Protein AF-A0A9D6RTT5-F1 (afdb_monomer)

Solvent-accessible surface area (backbone atoms only — not comparable to full-atom values): 11881 Å² total; per-residue (Å²): 134,84,93,76,77,93,78,61,86,89,61,84,86,76,86,80,91,55,85,95,43,71,51,78,44,77,49,70,77,81,54,66,42,82,54,99,90,39,81,40,80,50,91,71,84,89,62,94,78,56,57,47,81,45,79,40,71,67,75,73,56,45,37,41,76,79,44,49,21,41,62,88,64,53,74,58,57,90,92,46,68,47,59,42,63,46,97,86,38,77,32,39,21,43,27,32,27,42,32,23,92,83,15,45,35,36,36,38,39,35,33,34,29,31,70,91,75,40,83,46,25,40,55,51,70,54,61,58,76,76,80,86,50,93,80,61,66,34,34,65,45,72,74,37,71,50,68,67,34,55,31,16,45,100,85,69,48,78,47,81,87,65,74,36,49,32,40,40,36,36,40,30,36,31,65,46,60,81,88,86,48,71,73,51,64,34,72,27,79,49,76,40,41,33,43,57,131

Nearest PDB structures (foldseek):
  6byn-assembly1_M  TM=5.908E-01  e=2.613E+00  Homo sapiens
  1qun-assembly10_O  TM=4.093E-01  e=1.184E+00  Escherichia coli
  7bam-assembly1_B  TM=3.465E-01  e=1.011E+00  Homo sapiens

Structure (mmCIF, N/CA/C/O backbone):
data_AF-A0A9D6RTT5-F1
#
_entry.id   AF-A0A9D6RTT5-F1
#
loop_
_atom_site.group_PDB
_atom_site.id
_atom_site.type_symbol
_atom_site.label_atom_id
_atom_site.label_alt_id
_atom_site.label_comp_id
_atom_site.label_asym_id
_atom_site.label_entity_id
_atom_site.label_seq_id
_atom_site.pdbx_PDB_ins_code
_atom_site.Cartn_x
_atom_site.Cartn_y
_atom_site.Cartn_z
_atom_site.occupancy
_atom_site.B_iso_or_equiv
_atom_site.auth_seq_id
_atom_site.auth_comp_id
_atom_site.auth_asym_id
_atom_site.auth_atom_id
_atom_site.pdbx_PDB_model_num
ATOM 1 N N . MET A 1 1 ? 22.400 18.362 -22.033 1.00 39.59 1 MET A N 1
ATOM 2 C CA . MET A 1 1 ? 21.261 18.298 -22.981 1.00 39.59 1 MET A CA 1
ATOM 3 C C . MET A 1 1 ? 21.687 18.927 -24.298 1.00 39.59 1 MET A C 1
ATOM 5 O O . MET A 1 1 ? 22.084 20.088 -24.298 1.00 39.59 1 MET A O 1
ATOM 9 N N . ASN A 1 2 ? 21.697 18.152 -25.385 1.00 33.84 2 ASN A N 1
ATOM 10 C CA . ASN A 1 2 ? 22.173 18.599 -26.698 1.00 33.84 2 ASN A CA 1
ATOM 11 C C . ASN A 1 2 ? 21.184 19.590 -27.337 1.00 33.84 2 ASN A C 1
ATOM 13 O O . ASN A 1 2 ? 19.992 19.315 -27.424 1.00 33.84 2 ASN A O 1
ATOM 17 N N . LYS A 1 3 ? 21.693 20.750 -27.774 1.00 34.53 3 LYS A N 1
ATOM 18 C CA . LYS A 1 3 ? 20.922 21.890 -28.311 1.00 34.53 3 LYS A CA 1
ATOM 19 C C . LYS A 1 3 ? 20.627 21.806 -29.824 1.00 34.53 3 LYS A C 1
ATOM 21 O O . LYS A 1 3 ? 20.290 22.818 -30.427 1.00 34.53 3 LYS A O 1
ATOM 26 N N . GLY A 1 4 ? 20.754 20.637 -30.456 1.00 38.12 4 GLY A N 1
ATOM 27 C CA . GLY A 1 4 ? 20.505 20.468 -31.893 1.00 38.12 4 GLY A CA 1
ATOM 28 C C . GLY A 1 4 ? 20.034 19.059 -32.248 1.00 38.12 4 GLY A C 1
ATOM 29 O O . GLY A 1 4 ? 20.656 18.082 -31.841 1.00 38.12 4 GLY A O 1
ATOM 30 N N . GLY A 1 5 ? 18.926 18.974 -32.989 1.00 47.06 5 GLY A N 1
ATOM 31 C CA . GLY A 1 5 ? 18.285 17.740 -33.452 1.00 47.06 5 GLY A CA 1
ATOM 32 C C . GLY A 1 5 ? 16.800 17.967 -33.767 1.00 47.06 5 GLY A C 1
ATOM 33 O O . GLY A 1 5 ? 16.152 18.785 -33.115 1.00 47.06 5 GLY A O 1
ATOM 34 N N . TYR A 1 6 ? 16.263 17.265 -34.771 1.00 44.00 6 TYR A N 1
ATOM 35 C CA . TYR A 1 6 ? 14.824 17.242 -35.052 1.00 44.00 6 TYR A CA 1
ATOM 36 C C . TYR A 1 6 ? 14.126 16.380 -33.997 1.00 44.00 6 TYR A C 1
ATOM 38 O O . TYR A 1 6 ? 14.049 15.160 -34.127 1.00 44.00 6 TYR A O 1
ATOM 46 N N . TRP A 1 7 ? 13.627 17.014 -32.939 1.00 45.78 7 TRP A N 1
ATOM 47 C CA . TRP A 1 7 ? 12.664 16.389 -32.042 1.00 45.78 7 TRP A CA 1
ATOM 48 C C . TRP A 1 7 ? 11.280 16.539 -32.667 1.00 45.78 7 TRP A C 1
ATOM 50 O O . TRP A 1 7 ? 10.793 17.658 -32.814 1.00 45.78 7 TRP A O 1
ATOM 60 N N . THR A 1 8 ? 10.634 15.434 -33.035 1.00 45.41 8 THR A N 1
ATOM 61 C CA . THR A 1 8 ? 9.186 15.443 -33.271 1.00 45.41 8 THR A CA 1
ATOM 62 C C . THR A 1 8 ? 8.509 14.921 -32.010 1.00 45.41 8 THR A C 1
ATOM 64 O O . THR A 1 8 ? 8.335 13.726 -31.787 1.00 45.41 8 THR A O 1
ATOM 67 N N . TYR A 1 9 ? 8.180 15.851 -31.122 1.00 43.50 9 TYR A N 1
ATOM 68 C CA . TYR A 1 9 ? 7.017 15.676 -30.266 1.00 43.50 9 TYR A CA 1
ATOM 69 C C . TYR A 1 9 ? 5.789 15.879 -31.177 1.00 43.50 9 TYR A C 1
ATOM 71 O O . TYR A 1 9 ? 5.760 16.911 -31.852 1.00 43.50 9 TYR A O 1
ATOM 79 N N . PRO A 1 10 ? 4.815 14.954 -31.280 1.00 49.41 10 PRO A N 1
ATOM 80 C CA . PRO A 1 10 ? 4.576 13.759 -30.475 1.00 49.41 10 PRO A CA 1
ATOM 81 C C . PRO A 1 10 ? 4.665 12.464 -31.313 1.00 49.41 10 PRO A C 1
ATOM 83 O O . PRO A 1 10 ? 3.649 11.828 -31.571 1.00 49.41 10 PRO A O 1
ATOM 86 N N . ASP A 1 11 ? 5.856 12.032 -31.734 1.00 51.31 11 ASP A N 1
ATOM 87 C CA . ASP A 1 11 ? 5.991 10.704 -32.348 1.00 51.31 11 ASP A CA 1
ATOM 88 C C . ASP A 1 11 ? 6.429 9.692 -31.292 1.00 51.31 11 ASP A C 1
ATOM 90 O O . ASP A 1 11 ? 7.607 9.607 -30.939 1.00 51.31 11 ASP A O 1
ATOM 94 N N . LEU A 1 12 ? 5.477 8.903 -30.793 1.00 59.28 12 LEU A N 1
ATOM 95 C CA . LEU A 1 12 ? 5.754 7.691 -30.028 1.00 59.28 12 LEU A CA 1
ATOM 96 C C . LEU A 1 12 ? 6.702 6.793 -30.838 1.00 59.28 12 LEU A C 1
ATOM 98 O O . LEU A 1 12 ? 6.306 6.185 -31.830 1.00 59.28 12 LEU A O 1
ATOM 102 N N . ARG A 1 13 ? 7.980 6.745 -30.444 1.00 65.56 13 ARG A N 1
ATOM 103 C CA . ARG A 1 13 ? 9.027 6.047 -31.211 1.00 65.56 13 ARG A CA 1
ATOM 104 C C . ARG A 1 13 ? 9.051 4.539 -30.970 1.00 65.56 13 ARG A C 1
ATOM 106 O O . ARG A 1 13 ? 9.498 3.803 -31.844 1.00 65.56 13 ARG A O 1
ATOM 113 N N . ALA A 1 14 ? 8.584 4.088 -29.808 1.00 69.19 14 ALA A N 1
ATOM 114 C CA . ALA A 1 14 ? 8.488 2.677 -29.460 1.00 69.19 14 ALA A CA 1
ATOM 115 C C . ALA A 1 14 ? 7.427 2.457 -28.374 1.00 69.19 14 ALA A C 1
ATOM 117 O O . ALA A 1 14 ? 7.310 3.255 -27.447 1.00 69.19 14 ALA A O 1
ATOM 118 N N . ILE A 1 15 ? 6.699 1.345 -28.475 1.00 73.81 15 ILE A N 1
ATOM 119 C CA . ILE A 1 15 ? 5.922 0.765 -27.377 1.00 73.81 15 ILE A CA 1
ATOM 120 C C . ILE A 1 15 ? 6.578 -0.565 -27.054 1.00 73.81 15 ILE A C 1
ATOM 122 O O . ILE A 1 15 ? 6.755 -1.405 -27.939 1.00 73.81 15 ILE A O 1
ATOM 126 N N . TRP A 1 16 ? 6.919 -0.766 -25.789 1.00 79.62 16 TRP A N 1
ATOM 127 C CA . TRP A 1 16 ? 7.475 -2.021 -25.320 1.00 79.62 16 TRP A CA 1
ATOM 128 C C . TRP A 1 16 ? 6.536 -2.636 -24.290 1.00 79.62 16 TRP A C 1
ATOM 130 O O . TRP A 1 16 ? 6.346 -2.090 -23.210 1.00 79.62 16 TRP A O 1
ATOM 140 N N . ASN A 1 17 ? 5.944 -3.784 -24.627 1.00 83.19 17 ASN A N 1
ATOM 141 C CA . ASN A 1 17 ? 5.245 -4.595 -23.641 1.00 83.19 17 ASN A CA 1
ATOM 142 C C . ASN A 1 17 ? 6.278 -5.323 -22.768 1.00 83.19 17 ASN A C 1
ATOM 144 O O . ASN A 1 17 ? 7.029 -6.182 -23.245 1.00 83.19 17 ASN A O 1
ATOM 148 N N . THR A 1 18 ? 6.303 -4.954 -21.494 1.00 84.25 18 THR A N 1
ATOM 149 C CA . THR A 1 18 ? 7.229 -5.461 -20.482 1.00 84.25 18 THR A CA 1
ATOM 150 C C . THR A 1 18 ? 6.553 -6.382 -19.471 1.00 84.25 18 THR A C 1
ATOM 152 O O . THR A 1 18 ? 7.207 -6.799 -18.519 1.00 84.25 18 THR A O 1
ATOM 155 N N . THR A 1 19 ? 5.279 -6.743 -19.665 1.00 82.94 19 THR A N 1
ATOM 156 C CA . THR A 1 19 ? 4.518 -7.574 -18.725 1.00 82.94 19 THR A CA 1
ATOM 157 C C . THR A 1 19 ? 5.274 -8.857 -18.377 1.00 82.94 19 THR A C 1
ATOM 159 O O . THR A 1 19 ? 5.749 -9.580 -19.256 1.00 82.94 19 THR A O 1
ATOM 162 N N . GLY A 1 20 ? 5.392 -9.136 -17.076 1.00 82.50 20 GLY A N 1
ATOM 163 C CA . GLY A 1 20 ? 6.065 -10.329 -16.554 1.00 82.50 20 GLY A CA 1
ATOM 164 C C . GLY A 1 20 ? 7.591 -10.324 -16.697 1.00 82.50 20 GLY A C 1
ATOM 165 O O . GLY A 1 20 ? 8.220 -11.351 -16.453 1.00 82.50 20 GLY A O 1
ATOM 166 N N . ARG A 1 21 ? 8.202 -9.202 -17.099 1.00 87.12 21 ARG A N 1
ATOM 167 C CA . ARG A 1 21 ? 9.659 -9.062 -17.202 1.00 87.12 21 ARG A CA 1
ATOM 168 C C . ARG A 1 21 ? 10.190 -8.170 -16.096 1.00 87.12 21 ARG A C 1
ATOM 170 O O . ARG A 1 21 ? 9.684 -7.074 -15.899 1.00 87.12 21 ARG A O 1
ATOM 177 N N . ASN A 1 22 ? 11.271 -8.610 -15.469 1.00 89.19 22 ASN A N 1
ATOM 178 C CA . ASN A 1 22 ? 12.064 -7.810 -14.543 1.00 89.19 22 ASN A CA 1
ATOM 179 C C . ASN A 1 22 ? 13.519 -7.758 -15.024 1.00 89.19 22 ASN A C 1
ATOM 181 O O . ASN A 1 22 ? 13.931 -8.573 -15.859 1.00 89.19 22 ASN A O 1
ATOM 185 N N . GLY A 1 23 ? 14.290 -6.809 -14.502 1.00 90.00 23 GLY A N 1
ATOM 186 C CA . GLY A 1 23 ? 15.738 -6.724 -14.686 1.00 90.00 23 GLY A CA 1
ATOM 187 C C . GLY A 1 23 ? 16.205 -5.475 -15.425 1.00 90.00 23 GLY A C 1
ATOM 188 O O . GLY A 1 23 ? 15.420 -4.601 -15.784 1.00 90.00 23 GLY A O 1
ATOM 189 N N . THR A 1 24 ? 17.514 -5.401 -15.647 1.00 91.31 24 THR A N 1
ATOM 190 C CA . THR A 1 24 ? 18.164 -4.271 -16.317 1.00 91.31 24 THR A CA 1
ATOM 191 C C . THR A 1 24 ? 18.340 -4.564 -17.799 1.00 91.31 24 THR A C 1
ATOM 193 O O . THR A 1 24 ? 18.904 -5.591 -18.175 1.00 91.31 24 THR A O 1
ATOM 196 N N . TYR A 1 25 ? 17.895 -3.642 -18.644 1.00 91.06 25 TYR A N 1
ATOM 197 C CA . TYR A 1 25 ? 17.952 -3.757 -20.094 1.00 91.06 25 TYR A CA 1
ATOM 198 C C . TYR A 1 25 ? 18.708 -2.576 -20.677 1.00 91.06 25 TYR A C 1
ATOM 200 O O . TYR A 1 25 ? 18.478 -1.431 -20.295 1.00 91.06 25 TYR A O 1
ATOM 208 N N . VAL A 1 26 ? 19.582 -2.864 -21.637 1.00 91.25 26 VAL A N 1
ATOM 209 C CA . VAL A 1 26 ? 20.264 -1.846 -22.434 1.00 91.25 26 VAL A CA 1
ATOM 210 C C . VAL A 1 26 ? 19.579 -1.794 -23.791 1.00 91.25 26 VAL A C 1
ATOM 212 O O . VAL A 1 26 ? 19.696 -2.712 -24.603 1.00 91.25 26 VAL A O 1
ATOM 215 N N . LEU A 1 27 ? 18.822 -0.729 -24.019 1.00 88.06 27 LEU A N 1
ATOM 216 C CA . LEU A 1 27 ? 18.173 -0.458 -25.291 1.00 88.06 27 LEU A CA 1
ATOM 217 C C . LEU A 1 27 ? 19.167 0.270 -26.187 1.00 88.06 27 LEU A C 1
ATOM 219 O O . LEU A 1 27 ? 19.615 1.360 -25.850 1.00 88.06 27 LEU A O 1
ATOM 223 N N . THR A 1 28 ? 19.497 -0.329 -27.326 1.00 85.88 28 THR A N 1
ATOM 224 C CA . THR A 1 28 ? 20.322 0.290 -28.372 1.00 85.88 28 THR A CA 1
ATOM 225 C C . THR A 1 28 ? 19.460 0.582 -29.594 1.00 85.88 28 THR A C 1
ATOM 227 O O . THR A 1 28 ? 18.392 -0.011 -29.774 1.00 85.88 28 TH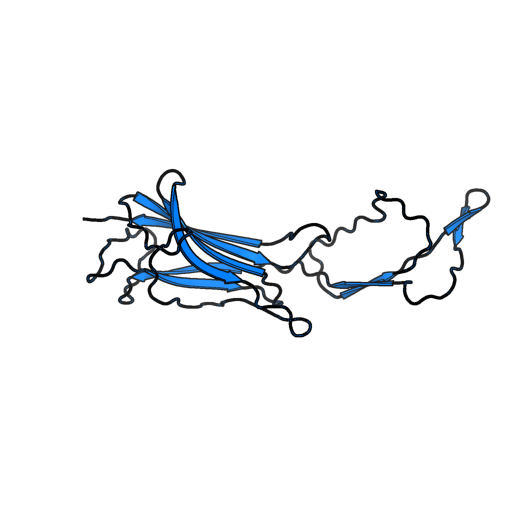R A O 1
ATOM 230 N N . TYR A 1 29 ? 19.907 1.495 -30.453 1.00 81.19 29 TYR A N 1
ATOM 231 C CA . TYR A 1 29 ? 19.216 1.805 -31.703 1.00 81.19 29 TYR A CA 1
ATOM 232 C C . TYR A 1 29 ? 20.154 1.709 -32.904 1.00 81.19 29 TYR A C 1
ATOM 234 O O . TYR A 1 29 ? 21.366 1.897 -32.811 1.00 81.19 29 TYR A O 1
ATOM 242 N N . ARG A 1 30 ? 19.573 1.424 -34.071 1.00 83.88 30 ARG A N 1
ATOM 243 C CA . ARG A 1 30 ? 20.269 1.446 -35.359 1.00 83.88 30 ARG A CA 1
ATOM 244 C C . ARG A 1 30 ? 19.442 2.241 -36.357 1.00 83.88 30 ARG A C 1
ATOM 246 O O . ARG A 1 30 ? 18.249 1.992 -36.514 1.00 83.88 30 ARG A O 1
ATOM 253 N N . ALA A 1 31 ? 20.086 3.182 -37.037 1.00 83.62 31 ALA A N 1
ATOM 254 C CA . ALA A 1 31 ? 19.459 3.937 -38.110 1.00 83.62 31 ALA A CA 1
ATOM 255 C C . ALA A 1 31 ? 19.515 3.156 -39.425 1.00 83.62 31 ALA A C 1
ATOM 257 O O . ALA A 1 31 ? 20.511 2.501 -39.739 1.00 83.62 31 ALA A O 1
ATOM 258 N N . TYR A 1 32 ? 18.451 3.272 -40.210 1.00 87.19 32 TYR A N 1
ATOM 259 C CA . TYR A 1 32 ? 18.367 2.747 -41.566 1.00 87.19 32 TYR A CA 1
ATOM 260 C C . TYR A 1 32 ? 17.953 3.875 -42.505 1.00 87.19 32 TYR A C 1
ATOM 262 O O . TYR A 1 32 ? 17.199 4.769 -42.120 1.00 87.19 32 TYR A O 1
ATOM 270 N N . ARG A 1 33 ? 18.429 3.819 -43.746 1.00 89.25 33 ARG A N 1
ATOM 271 C CA . ARG A 1 33 ? 17.948 4.657 -44.845 1.00 89.25 33 ARG A CA 1
ATOM 272 C C . ARG A 1 33 ? 17.323 3.777 -45.914 1.00 89.25 33 ARG A C 1
ATOM 274 O O . ARG A 1 33 ? 17.766 2.650 -46.123 1.00 89.25 33 ARG A O 1
ATOM 281 N N . MET A 1 34 ? 16.323 4.307 -46.602 1.00 93.44 34 MET A N 1
ATOM 282 C CA . MET A 1 34 ? 15.769 3.661 -47.784 1.00 93.44 34 MET A CA 1
ATOM 283 C C . MET A 1 34 ? 16.692 3.932 -48.977 1.00 93.44 34 MET A C 1
ATOM 285 O O . MET A 1 34 ? 16.945 5.090 -49.301 1.00 93.44 34 MET A O 1
ATOM 289 N N . ASP A 1 35 ? 17.182 2.884 -49.631 1.00 92.50 35 ASP A N 1
ATOM 290 C CA . ASP A 1 35 ? 17.951 2.972 -50.873 1.00 92.50 35 ASP A CA 1
ATOM 291 C C . ASP A 1 35 ? 17.353 2.007 -51.899 1.00 92.50 35 ASP A C 1
ATOM 293 O O . ASP A 1 35 ? 17.321 0.796 -51.687 1.00 92.50 35 ASP A O 1
ATOM 297 N N . ARG A 1 36 ? 16.795 2.556 -52.986 1.00 91.50 36 ARG A N 1
ATOM 298 C CA . ARG A 1 36 ? 16.123 1.802 -54.066 1.00 91.50 36 ARG A CA 1
ATOM 299 C C . ARG A 1 36 ? 15.116 0.745 -53.573 1.00 91.50 36 ARG A C 1
ATOM 301 O O . ARG A 1 36 ? 15.013 -0.335 -54.144 1.00 91.50 36 ARG A O 1
ATOM 308 N N . GLY A 1 37 ? 14.364 1.067 -52.519 1.00 91.75 37 GLY A N 1
ATOM 309 C CA . GLY A 1 37 ? 13.341 0.182 -51.946 1.00 91.75 37 GLY A CA 1
ATOM 310 C C . GLY A 1 37 ? 13.862 -0.851 -50.941 1.00 91.75 37 GLY A C 1
ATOM 311 O O . GLY A 1 37 ? 13.082 -1.677 -50.476 1.00 91.75 37 GLY A O 1
ATOM 312 N N . VAL A 1 38 ? 15.147 -0.805 -50.578 1.00 92.69 38 VAL A N 1
ATOM 313 C CA . VAL A 1 38 ? 15.752 -1.664 -49.552 1.00 92.69 38 VAL A CA 1
ATOM 314 C C . VAL A 1 38 ? 16.197 -0.813 -48.361 1.00 92.69 38 VAL A C 1
ATOM 316 O O . VAL A 1 38 ? 16.739 0.280 -48.530 1.00 92.69 38 VAL A O 1
ATOM 319 N N . LEU A 1 39 ? 15.985 -1.311 -47.140 1.00 92.81 39 LEU A N 1
ATOM 320 C CA . LEU A 1 39 ? 16.520 -0.689 -45.929 1.00 92.81 39 LEU A CA 1
ATOM 321 C C . LEU A 1 39 ? 18.008 -1.020 -45.786 1.00 92.81 39 LEU A C 1
ATOM 323 O O . LEU A 1 39 ? 18.381 -2.176 -45.596 1.00 92.81 39 LEU A O 1
ATOM 327 N N . VAL A 1 40 ? 18.853 0.006 -45.838 1.00 94.12 40 VAL A N 1
ATOM 328 C CA . VAL A 1 40 ? 20.306 -0.110 -45.672 1.00 94.12 40 VAL A CA 1
ATOM 329 C C . VAL A 1 40 ? 20.707 0.539 -44.345 1.00 94.12 40 VAL A C 1
ATOM 331 O O . VAL A 1 40 ? 20.287 1.671 -44.083 1.00 94.12 40 VAL A O 1
ATOM 334 N N . PRO A 1 41 ? 21.495 -0.133 -43.484 1.00 91.31 41 PRO A N 1
ATOM 335 C CA . PRO A 1 41 ? 21.935 0.446 -42.219 1.00 91.31 41 PRO A CA 1
ATOM 336 C C . PRO A 1 41 ? 22.817 1.680 -42.450 1.00 91.31 41 PRO A C 1
ATOM 338 O O . PRO A 1 41 ? 23.634 1.719 -43.370 1.00 91.31 41 PRO A O 1
ATOM 341 N N . VAL A 1 42 ? 22.657 2.685 -41.594 1.00 90.44 42 VAL A N 1
ATOM 342 C CA . VAL A 1 42 ? 23.448 3.920 -41.598 1.00 90.44 42 VAL A CA 1
ATOM 343 C C . VAL A 1 42 ? 24.420 3.887 -40.427 1.00 90.44 42 VAL A C 1
ATOM 345 O O . VAL A 1 42 ? 24.016 3.673 -39.284 1.00 90.44 42 VAL A O 1
ATOM 348 N N . THR A 1 43 ? 25.698 4.138 -40.704 1.00 88.06 43 THR A N 1
ATOM 349 C CA . THR A 1 43 ? 26.698 4.362 -39.656 1.00 88.06 43 THR A CA 1
ATOM 350 C C . THR A 1 43 ? 26.456 5.729 -39.031 1.00 88.06 43 THR A C 1
ATOM 352 O O . THR A 1 43 ? 26.580 6.753 -39.702 1.00 88.06 43 THR A O 1
ATOM 355 N N . LEU A 1 44 ? 26.094 5.741 -37.751 1.00 82.31 44 LEU A N 1
ATOM 356 C CA . LEU A 1 44 ? 25.961 6.967 -36.973 1.00 82.31 44 LEU A CA 1
ATOM 357 C C . LEU A 1 44 ? 27.315 7.346 -36.350 1.00 82.31 44 LEU A C 1
ATOM 359 O O . LEU A 1 44 ? 28.109 6.451 -36.051 1.00 82.31 44 LEU A O 1
ATOM 363 N N . PRO A 1 45 ? 27.598 8.643 -36.139 1.00 83.81 45 PRO A N 1
ATOM 364 C CA . PRO A 1 45 ? 28.766 9.066 -35.376 1.00 83.81 45 PRO A CA 1
ATOM 365 C C . PRO A 1 45 ? 28.742 8.472 -33.964 1.00 83.81 45 PRO A C 1
ATOM 367 O O . PRO A 1 45 ? 27.700 8.490 -33.302 1.00 83.81 45 PRO A O 1
ATOM 370 N N . ALA A 1 46 ? 29.893 7.984 -33.499 1.00 82.75 46 ALA A N 1
ATOM 371 C CA . ALA A 1 46 ? 30.037 7.496 -32.133 1.00 82.75 46 ALA A CA 1
ATOM 372 C C . ALA A 1 46 ? 29.713 8.615 -31.135 1.00 82.75 46 ALA A C 1
ATOM 374 O O . ALA A 1 46 ? 30.178 9.747 -31.282 1.00 82.75 46 ALA A O 1
ATOM 375 N N . ASN A 1 47 ? 28.896 8.297 -30.137 1.00 82.25 47 ASN A N 1
ATOM 376 C CA . ASN A 1 47 ? 28.533 9.196 -29.052 1.00 82.25 47 ASN A CA 1
ATOM 377 C C . ASN A 1 47 ? 28.120 8.371 -27.823 1.00 82.25 47 ASN A C 1
ATOM 379 O O . ASN A 1 47 ? 27.795 7.197 -27.954 1.00 82.25 47 ASN A O 1
ATOM 383 N N . GLU A 1 48 ? 28.110 8.990 -26.645 1.00 81.62 48 GLU A N 1
ATOM 384 C CA . GLU A 1 48 ? 27.738 8.333 -25.377 1.00 81.62 48 GLU A CA 1
ATOM 385 C C . GLU A 1 48 ? 26.214 8.180 -25.186 1.00 81.62 48 GLU A C 1
ATOM 387 O O . GLU A 1 48 ? 25.754 7.729 -24.143 1.00 81.62 48 GLU A O 1
ATOM 392 N N . GLN A 1 49 ? 25.412 8.592 -26.171 1.00 79.44 49 GLN A N 1
ATOM 393 C CA . GLN A 1 49 ? 23.945 8.567 -26.155 1.00 79.44 49 GLN A CA 1
ATOM 394 C C . GLN A 1 49 ? 23.397 7.511 -27.133 1.00 79.44 49 GLN A C 1
ATOM 396 O O . GLN A 1 49 ? 22.320 7.680 -27.710 1.00 79.44 49 GLN A O 1
ATOM 401 N N . ASP A 1 50 ? 24.157 6.443 -27.380 1.00 81.38 50 ASP A N 1
ATOM 402 C CA . ASP A 1 50 ? 23.804 5.346 -28.288 1.00 81.38 50 ASP A CA 1
ATOM 403 C C . ASP A 1 50 ? 22.960 4.244 -27.619 1.00 81.38 50 ASP A C 1
ATOM 405 O O . ASP A 1 50 ? 22.435 3.353 -28.295 1.00 81.38 50 ASP A O 1
ATOM 409 N N . HIS A 1 51 ? 22.774 4.340 -26.300 1.00 85.44 51 HIS A N 1
ATOM 410 C CA . HIS A 1 51 ? 21.962 3.420 -25.523 1.00 85.44 51 HIS A CA 1
ATOM 411 C C . HIS A 1 51 ? 21.209 4.098 -24.375 1.00 85.44 51 HIS A C 1
ATOM 413 O O . HIS A 1 51 ? 21.537 5.197 -23.929 1.00 85.44 51 HIS A O 1
ATOM 419 N N . ILE A 1 52 ? 20.182 3.406 -23.886 1.00 85.62 52 ILE A N 1
ATOM 420 C CA . ILE A 1 52 ? 19.446 3.751 -22.671 1.00 85.62 52 ILE A CA 1
ATOM 421 C C . ILE A 1 52 ? 19.421 2.513 -21.782 1.00 85.62 52 ILE A C 1
ATOM 423 O O . ILE A 1 52 ? 19.017 1.438 -22.227 1.00 85.62 52 ILE A O 1
ATOM 427 N N . THR A 1 53 ? 19.821 2.671 -20.524 1.00 86.94 53 THR A N 1
ATOM 428 C CA . THR A 1 53 ? 19.672 1.625 -19.511 1.00 86.94 53 THR A CA 1
ATOM 429 C C . THR A 1 53 ? 18.354 1.823 -18.780 1.00 86.94 53 THR A C 1
ATOM 431 O O . THR A 1 53 ? 18.122 2.873 -18.185 1.00 86.94 53 THR A O 1
ATOM 434 N N . VAL A 1 54 ? 17.493 0.811 -18.823 1.00 87.00 54 VAL A N 1
ATOM 435 C CA . VAL A 1 54 ? 16.190 0.804 -18.155 1.00 87.00 54 VAL A CA 1
ATOM 436 C C . VAL A 1 54 ? 16.166 -0.338 -17.152 1.00 87.00 54 VAL A C 1
ATOM 438 O O . VAL A 1 54 ? 16.502 -1.471 -17.495 1.00 87.00 54 VAL A O 1
ATOM 441 N N . VAL A 1 55 ? 15.748 -0.050 -15.922 1.00 87.19 55 VAL A N 1
ATOM 442 C CA . VAL A 1 55 ? 15.408 -1.081 -14.938 1.00 87.19 55 VAL A CA 1
ATOM 443 C C . VAL A 1 55 ? 13.909 -1.318 -15.025 1.00 87.19 55 VAL A C 1
ATOM 445 O O . VAL A 1 55 ? 13.120 -0.401 -14.814 1.00 87.19 55 VAL A O 1
ATOM 448 N N . LEU A 1 56 ? 13.526 -2.540 -15.380 1.00 88.62 56 LEU A N 1
ATOM 449 C CA . LEU A 1 56 ? 12.142 -2.982 -15.365 1.00 88.62 56 LEU A CA 1
ATOM 450 C C . LEU A 1 56 ? 11.850 -3.687 -14.051 1.00 88.62 56 LEU A C 1
ATOM 452 O O . LEU A 1 56 ? 12.502 -4.682 -13.721 1.00 88.62 56 LEU A O 1
ATOM 456 N N . ASP A 1 57 ? 10.837 -3.195 -13.351 1.00 88.25 57 ASP A N 1
ATOM 457 C CA . ASP A 1 57 ? 10.324 -3.824 -12.147 1.00 88.25 57 ASP A CA 1
ATOM 458 C C . ASP A 1 57 ? 8.793 -3.880 -12.160 1.00 88.25 57 ASP A C 1
ATOM 460 O O . ASP A 1 57 ? 8.099 -2.914 -11.847 1.00 88.25 57 ASP A O 1
ATOM 464 N N . ASN A 1 58 ? 8.283 -5.044 -12.547 1.00 88.44 58 ASN A N 1
ATOM 465 C CA . ASN A 1 58 ? 6.880 -5.438 -12.502 1.00 88.44 58 ASN A CA 1
ATOM 466 C C . ASN A 1 58 ? 6.565 -6.298 -11.266 1.00 88.44 58 ASN A C 1
ATOM 468 O O . ASN A 1 58 ? 5.557 -7.008 -11.251 1.00 88.44 58 ASN A O 1
ATOM 472 N N . THR A 1 59 ? 7.436 -6.308 -10.254 1.00 90.69 59 THR A N 1
ATOM 473 C CA . THR A 1 59 ? 7.185 -7.047 -9.015 1.00 90.69 59 THR A CA 1
ATOM 474 C C . THR A 1 59 ? 5.943 -6.466 -8.332 1.00 90.69 59 THR A C 1
ATOM 476 O O . THR A 1 59 ? 5.828 -5.247 -8.204 1.00 90.69 59 THR A O 1
ATOM 479 N N . PRO A 1 60 ? 4.965 -7.300 -7.937 1.00 90.56 60 PRO A N 1
ATOM 480 C CA . PRO A 1 60 ? 3.780 -6.804 -7.257 1.00 90.56 60 PRO A CA 1
ATOM 481 C C . PRO A 1 60 ? 4.136 -6.286 -5.861 1.00 90.56 60 PRO A C 1
ATOM 483 O O . PRO A 1 60 ? 5.021 -6.817 -5.185 1.00 90.56 60 PRO A O 1
ATOM 486 N N . VAL A 1 61 ? 3.400 -5.268 -5.422 1.00 94.31 61 VAL A N 1
ATOM 487 C CA . VAL A 1 61 ? 3.427 -4.795 -4.037 1.00 94.31 61 VAL A CA 1
ATOM 488 C C . VAL A 1 61 ? 2.448 -5.603 -3.185 1.00 94.31 61 VAL A C 1
ATOM 490 O O . VAL A 1 61 ? 1.462 -6.137 -3.696 1.00 94.31 61 VAL A O 1
ATOM 493 N N . VAL A 1 62 ? 2.708 -5.691 -1.884 1.00 97.06 62 VAL A N 1
ATOM 494 C CA . VAL A 1 62 ? 1.840 -6.361 -0.914 1.00 97.06 62 VAL A CA 1
ATOM 495 C C . VAL A 1 62 ? 1.146 -5.311 -0.054 1.00 97.06 62 VAL A C 1
ATOM 497 O O . VAL A 1 62 ? 1.810 -4.505 0.593 1.00 97.06 62 VAL A O 1
ATOM 500 N N . ALA A 1 63 ? -0.186 -5.345 -0.038 1.00 98.12 63 ALA A N 1
ATOM 501 C CA . ALA A 1 63 ? -1.033 -4.591 0.879 1.00 98.12 63 ALA A CA 1
ATOM 502 C C . ALA A 1 63 ? -1.898 -5.586 1.656 1.00 98.12 63 ALA A C 1
ATOM 504 O O . ALA A 1 63 ? -2.655 -6.344 1.049 1.00 98.12 63 ALA A O 1
ATOM 505 N N . GLN A 1 64 ? -1.786 -5.607 2.982 1.00 98.19 64 GLN A N 1
ATOM 506 C CA . GLN A 1 64 ? -2.580 -6.488 3.832 1.00 98.19 64 GLN A CA 1
ATOM 507 C C . GLN A 1 64 ? -2.783 -5.906 5.234 1.00 98.19 64 GLN A C 1
ATOM 509 O O . GLN A 1 64 ? -1.846 -5.410 5.857 1.00 98.19 64 GLN A O 1
ATOM 514 N N . ILE A 1 65 ? -4.006 -6.023 5.754 1.00 97.81 65 ILE A N 1
ATOM 515 C CA . ILE A 1 65 ? -4.295 -5.859 7.183 1.00 97.81 65 ILE A CA 1
ATOM 516 C C . ILE A 1 65 ? -4.339 -7.268 7.779 1.00 97.81 65 ILE A C 1
ATOM 518 O O . ILE A 1 65 ? -5.276 -8.022 7.532 1.00 97.81 65 ILE A O 1
ATOM 522 N N . ASN A 1 66 ? -3.304 -7.642 8.527 1.00 97.44 66 ASN A N 1
ATOM 523 C CA . ASN A 1 66 ? -3.130 -8.996 9.058 1.00 97.44 66 ASN A CA 1
ATOM 524 C C . ASN A 1 66 ? -4.004 -9.250 10.292 1.00 97.44 66 ASN A C 1
ATOM 526 O O . ASN A 1 66 ? -4.460 -10.368 10.513 1.00 97.44 66 ASN A O 1
ATOM 530 N N . SER A 1 67 ? -4.225 -8.224 11.121 1.00 96.81 67 SER A N 1
ATOM 531 C CA . SER A 1 67 ? -5.154 -8.298 12.252 1.00 96.81 67 SER A CA 1
ATOM 532 C C . SER A 1 67 ? -5.565 -6.914 12.736 1.00 96.81 67 SER A C 1
ATOM 534 O O . SER A 1 67 ? -4.769 -5.975 12.655 1.00 96.81 67 SER A O 1
ATOM 536 N N . VAL A 1 68 ? -6.755 -6.828 13.327 1.00 97.31 68 VAL A N 1
ATOM 537 C CA . VAL A 1 68 ? -7.228 -5.666 14.087 1.00 97.31 68 VAL A CA 1
ATOM 538 C C . VAL A 1 68 ? -7.452 -6.104 15.533 1.00 97.31 68 VAL A C 1
ATOM 540 O O . VAL A 1 68 ? -7.937 -7.207 15.790 1.00 97.31 68 VAL A O 1
ATOM 543 N N . ARG A 1 69 ? -7.040 -5.275 16.489 1.00 98.00 69 ARG A N 1
ATOM 544 C CA . ARG A 1 69 ? -7.152 -5.544 17.926 1.00 98.00 69 ARG A CA 1
ATOM 545 C C . ARG A 1 69 ? -7.629 -4.299 18.658 1.00 98.00 69 ARG A C 1
ATOM 547 O O . ARG A 1 69 ? -7.405 -3.181 18.193 1.00 98.00 69 ARG A O 1
ATOM 554 N N . TYR A 1 70 ? -8.223 -4.487 19.827 1.00 98.31 70 TYR A N 1
ATOM 555 C CA . TYR A 1 70 ? -8.422 -3.393 20.771 1.00 98.31 70 TYR A CA 1
ATOM 556 C C . TYR A 1 70 ? -7.075 -2.904 21.324 1.00 98.31 70 TYR A C 1
ATOM 558 O O . TYR A 1 70 ? -6.055 -3.595 21.241 1.00 98.31 70 TYR A O 1
ATOM 566 N N . SER A 1 71 ? -7.048 -1.699 21.897 1.00 97.19 71 SER A N 1
ATOM 567 C CA . SER A 1 71 ? -5.810 -1.094 22.410 1.00 97.19 71 SER A CA 1
ATOM 568 C C . SER A 1 71 ? -5.163 -1.838 23.584 1.00 97.19 71 SER A C 1
ATOM 570 O O . SER A 1 71 ? -3.989 -1.617 23.862 1.00 97.19 71 SER A O 1
ATOM 572 N N . ASP A 1 72 ? -5.907 -2.699 24.277 1.00 96.44 72 ASP A N 1
ATOM 573 C CA . ASP A 1 72 ? -5.396 -3.596 25.323 1.00 96.44 72 ASP A CA 1
ATOM 574 C C . ASP A 1 72 ? -4.849 -4.927 24.766 1.00 96.44 72 ASP A C 1
ATOM 576 O O . ASP A 1 72 ? -4.377 -5.777 25.520 1.00 96.44 72 ASP A O 1
ATOM 580 N N . GLY A 1 73 ? -4.863 -5.096 23.440 1.00 95.50 73 GLY A N 1
ATOM 581 C CA . GLY A 1 73 ? -4.304 -6.246 22.738 1.00 95.50 73 GLY A CA 1
ATOM 582 C C . GLY A 1 73 ? -5.287 -7.390 22.500 1.00 95.50 73 GLY A C 1
ATOM 583 O O . GLY A 1 73 ? -4.893 -8.369 21.858 1.00 95.50 73 GLY A O 1
ATOM 584 N N . VAL A 1 74 ? -6.542 -7.278 22.955 1.00 97.38 74 VAL A N 1
ATOM 585 C CA . VAL A 1 74 ? -7.579 -8.282 22.684 1.00 97.38 74 VAL A CA 1
ATOM 586 C C . VAL A 1 74 ? -7.847 -8.341 21.170 1.00 97.38 74 VAL A C 1
ATOM 588 O O . VAL A 1 74 ? -8.161 -7.309 20.566 1.00 97.38 74 VAL A O 1
ATOM 591 N N . PRO A 1 75 ? -7.683 -9.510 20.521 1.00 95.94 75 PRO A N 1
ATOM 592 C CA . PRO A 1 75 ? -7.910 -9.640 19.088 1.00 95.94 75 PRO A CA 1
ATOM 593 C C . PRO A 1 75 ? -9.397 -9.534 18.754 1.00 95.94 75 PRO A C 1
ATOM 595 O O . PRO A 1 75 ? -10.229 -10.049 19.493 1.00 95.94 75 PRO A O 1
ATOM 598 N N . ILE A 1 76 ? -9.702 -8.908 17.619 1.00 96.44 76 ILE A N 1
ATOM 599 C CA . ILE A 1 76 ? -11.055 -8.838 17.064 1.00 96.44 76 ILE A CA 1
ATOM 600 C C . ILE A 1 76 ? -11.147 -9.912 15.983 1.00 96.44 76 ILE A C 1
ATOM 602 O O . ILE A 1 76 ? -10.366 -9.896 15.025 1.00 96.44 76 ILE A O 1
ATOM 606 N N . ALA A 1 77 ? -12.051 -10.875 16.154 1.00 92.00 77 ALA A N 1
ATOM 607 C CA . ALA A 1 77 ? -12.204 -11.966 15.200 1.00 92.00 77 ALA A CA 1
ATOM 608 C C . ALA A 1 77 ? -12.890 -11.506 13.902 1.00 92.00 77 ALA A C 1
ATOM 610 O O . ALA A 1 77 ? -13.615 -10.510 13.859 1.00 92.00 77 ALA A O 1
ATOM 611 N N . GLU A 1 78 ? -12.691 -12.263 12.822 1.00 85.12 78 GLU A N 1
ATOM 612 C CA . GLU A 1 78 ? -13.459 -12.074 11.591 1.00 85.12 78 GLU A CA 1
ATOM 613 C C . GLU A 1 78 ? -14.961 -12.254 11.882 1.00 85.12 78 GLU A C 1
ATOM 615 O O . GLU A 1 78 ? -15.356 -13.186 12.582 1.00 85.12 78 GLU A O 1
ATOM 620 N N . CYS A 1 79 ? -15.796 -11.357 11.348 1.00 88.44 79 CYS A N 1
ATOM 621 C CA . CYS A 1 79 ? -17.240 -11.247 11.620 1.00 88.44 79 CYS A CA 1
ATOM 622 C C . CYS A 1 79 ? -17.639 -10.767 13.030 1.00 88.44 79 CYS A C 1
ATOM 624 O O . CYS A 1 79 ? -18.836 -10.631 13.295 1.00 88.44 79 CYS A O 1
ATOM 626 N N . GLU A 1 80 ? -16.693 -10.477 13.925 1.00 93.56 80 GLU A N 1
ATOM 627 C CA . GLU A 1 80 ? -17.000 -9.848 15.210 1.00 93.56 80 GLU A CA 1
ATOM 628 C C . GLU A 1 80 ? -17.273 -8.347 15.024 1.00 93.56 80 GLU A C 1
ATOM 630 O O . GLU A 1 80 ? -16.620 -7.665 14.228 1.00 93.56 80 GLU A O 1
ATOM 635 N N . ALA A 1 81 ? -18.257 -7.819 15.754 1.00 94.62 81 ALA A N 1
ATOM 636 C CA . ALA A 1 81 ? -18.478 -6.380 15.812 1.00 94.62 81 ALA A CA 1
ATOM 637 C C . ALA A 1 81 ? -17.451 -5.724 16.748 1.00 94.62 81 ALA A C 1
ATOM 639 O O . ALA A 1 81 ? -17.145 -6.232 17.824 1.00 94.62 81 ALA A O 1
ATOM 640 N N . ILE A 1 82 ? -16.948 -4.560 16.353 1.00 97.00 82 ILE A N 1
ATOM 641 C CA . ILE A 1 82 ? -16.071 -3.738 17.180 1.00 97.00 82 ILE A CA 1
ATOM 642 C C . ILE A 1 82 ? -16.948 -2.945 18.145 1.00 97.00 82 ILE A C 1
ATOM 644 O O . ILE A 1 82 ? -17.725 -2.087 17.727 1.00 97.00 82 ILE A O 1
ATOM 648 N N . HIS A 1 83 ? -16.806 -3.204 19.438 1.00 96.94 83 HIS A N 1
ATOM 649 C CA . HIS A 1 83 ? -17.535 -2.498 20.485 1.00 96.94 83 HIS A CA 1
ATOM 650 C C . HIS A 1 83 ? -16.641 -1.421 21.101 1.00 96.94 83 HIS A C 1
ATOM 652 O O . HIS A 1 83 ? -15.642 -1.743 21.742 1.00 96.94 83 HIS A O 1
ATOM 658 N N . LEU A 1 84 ? -16.988 -0.145 20.908 1.00 96.06 84 LEU A N 1
ATOM 659 C CA . LEU A 1 84 ? -16.207 0.993 21.403 1.00 96.06 84 LEU A CA 1
ATOM 660 C C . LEU A 1 84 ? -17.042 1.867 22.351 1.00 96.06 84 LEU A C 1
ATOM 662 O O . LEU A 1 84 ? -18.178 2.182 22.023 1.00 96.06 84 LEU A O 1
ATOM 666 N N . PRO A 1 85 ? -16.490 2.338 23.482 1.00 96.31 85 PRO A N 1
ATOM 667 C CA . PRO A 1 85 ? -15.132 2.079 23.949 1.00 96.31 85 PRO A CA 1
ATOM 668 C C . PRO A 1 85 ? -14.957 0.648 24.487 1.00 96.3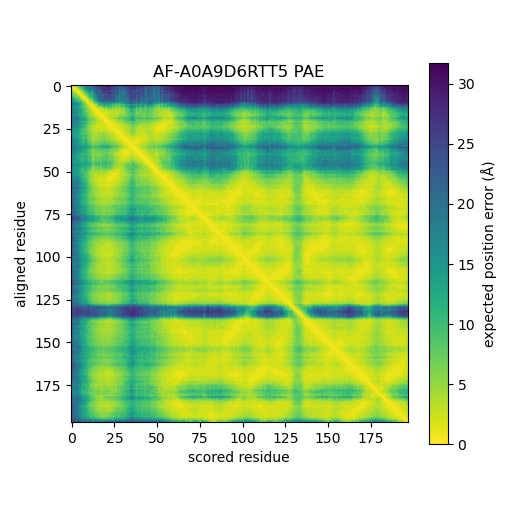1 85 PRO A C 1
ATOM 670 O O . PRO A 1 85 ? -15.840 0.114 25.154 1.00 96.31 85 PRO A O 1
ATOM 673 N N . HIS A 1 86 ? -13.781 0.062 24.258 1.00 95.69 86 HIS A N 1
ATOM 674 C CA . HIS A 1 86 ? -13.353 -1.203 24.858 1.00 95.69 86 HIS A CA 1
ATOM 675 C C . HIS A 1 86 ? -12.329 -0.913 25.951 1.00 95.69 86 HIS A C 1
ATOM 677 O O . HIS A 1 86 ? -11.366 -0.183 25.714 1.00 95.69 86 HIS A O 1
ATOM 683 N N . SER A 1 87 ? -12.548 -1.430 27.162 1.00 94.50 87 SER A N 1
ATOM 684 C CA . SER A 1 87 ? -11.655 -1.189 28.310 1.00 94.50 87 SER A CA 1
ATOM 685 C C . SER A 1 87 ? -11.341 0.306 28.546 1.00 94.50 87 SER A C 1
ATOM 687 O O . SER A 1 87 ? -10.242 0.669 28.956 1.00 94.50 87 SER A O 1
ATOM 689 N N . GLY A 1 88 ? -12.305 1.195 28.263 1.00 94.44 88 GLY A N 1
ATOM 690 C CA . GLY A 1 88 ? -12.159 2.652 28.411 1.00 94.44 88 GLY A CA 1
ATOM 691 C C . GLY A 1 88 ? -11.439 3.370 27.260 1.00 94.44 88 GLY A C 1
ATOM 692 O O . GLY A 1 88 ? -11.218 4.575 27.353 1.00 94.44 88 GLY A O 1
ATOM 693 N N . SER A 1 89 ? -11.099 2.671 26.175 1.00 96.25 89 SER A N 1
ATOM 694 C CA . SER A 1 89 ? -10.390 3.215 25.013 1.00 96.25 89 SER A CA 1
ATOM 695 C C . SER A 1 89 ? -11.214 3.109 23.729 1.00 96.25 89 SER A C 1
ATOM 697 O O . SER A 1 89 ? -11.992 2.177 23.540 1.00 96.25 89 SER A O 1
ATOM 699 N N . GLN A 1 90 ? -11.019 4.068 22.824 1.00 96.75 90 GLN A N 1
ATOM 700 C CA . GLN A 1 90 ? -11.592 4.072 21.471 1.00 96.75 90 GLN A CA 1
ATOM 701 C C . GLN A 1 90 ? -10.552 3.758 20.384 1.00 96.75 90 GLN A C 1
ATOM 703 O O . GLN A 1 90 ? -10.872 3.801 19.197 1.00 96.75 90 GLN A O 1
ATOM 708 N N . ALA A 1 91 ? -9.303 3.506 20.779 1.00 97.56 91 ALA A N 1
ATOM 709 C CA . ALA A 1 91 ? -8.208 3.266 19.855 1.00 97.56 91 ALA A CA 1
ATOM 710 C C . ALA A 1 91 ? -8.149 1.796 19.425 1.00 97.56 91 ALA A C 1
ATOM 712 O O . ALA A 1 91 ? -8.420 0.887 20.215 1.00 97.56 91 ALA A O 1
ATOM 713 N N . LEU A 1 92 ? -7.725 1.577 18.184 1.00 98.00 92 LEU A N 1
ATOM 714 C CA . LEU A 1 92 ? -7.502 0.256 17.606 1.00 98.00 92 LEU A CA 1
ATOM 715 C C . LEU A 1 92 ? -6.022 0.057 17.294 1.00 98.00 92 LEU A C 1
ATOM 717 O O . LEU A 1 92 ? -5.299 1.002 16.989 1.00 98.00 92 LEU A O 1
ATOM 721 N N . VAL A 1 93 ? -5.575 -1.190 17.360 1.00 98.31 93 VAL A N 1
ATOM 722 C CA . VAL A 1 93 ? -4.224 -1.609 16.993 1.00 98.31 93 VAL A CA 1
ATOM 723 C C . VAL A 1 93 ? -4.311 -2.435 15.720 1.00 98.31 93 VAL A C 1
ATOM 725 O O . VAL A 1 93 ? -5.036 -3.430 15.660 1.00 98.31 93 VAL A O 1
ATOM 728 N N . PHE A 1 94 ? -3.545 -2.040 14.709 1.00 98.12 94 PHE A N 1
ATOM 729 C CA . PHE A 1 94 ? -3.485 -2.725 13.423 1.00 98.12 94 PHE A CA 1
ATOM 730 C C . PHE A 1 94 ? -2.143 -3.431 13.272 1.00 98.12 94 PHE A C 1
ATOM 732 O O . PHE A 1 94 ? -1.097 -2.856 13.571 1.00 98.12 94 PHE A O 1
ATOM 739 N N . ASN A 1 95 ? -2.164 -4.665 12.774 1.00 98.12 95 ASN A N 1
ATOM 740 C CA . ASN A 1 95 ? -0.978 -5.289 12.201 1.00 98.12 95 ASN A CA 1
ATOM 741 C C . ASN A 1 95 ? -1.097 -5.227 10.679 1.00 98.12 95 ASN A C 1
ATOM 743 O O . ASN A 1 95 ? -2.076 -5.744 10.137 1.00 98.12 95 ASN A O 1
ATOM 747 N N . ILE A 1 96 ? -0.142 -4.583 10.010 1.00 98.38 96 ILE A N 1
ATOM 748 C CA . ILE A 1 96 ? -0.196 -4.354 8.565 1.00 98.38 96 ILE A CA 1
ATOM 749 C C . ILE A 1 96 ? 1.070 -4.825 7.852 1.00 98.38 96 ILE A C 1
ATOM 751 O O . ILE A 1 96 ? 2.163 -4.834 8.420 1.00 98.38 96 ILE A O 1
ATOM 755 N N . THR A 1 97 ? 0.907 -5.134 6.571 1.00 98.38 97 THR A N 1
ATOM 756 C CA . THR A 1 97 ? 1.987 -5.309 5.602 1.00 98.38 97 THR A CA 1
ATOM 757 C C . THR A 1 97 ? 1.721 -4.360 4.436 1.00 98.38 97 THR A C 1
ATOM 759 O O . THR A 1 97 ? 0.722 -4.510 3.733 1.00 98.38 97 THR A O 1
ATOM 762 N N . ALA A 1 98 ? 2.598 -3.377 4.246 1.00 97.38 98 ALA A N 1
ATOM 763 C CA . ALA A 1 98 ? 2.614 -2.468 3.102 1.00 97.38 98 ALA A CA 1
ATOM 764 C C . ALA A 1 98 ? 4.027 -2.498 2.516 1.00 97.38 98 ALA A C 1
ATOM 766 O O . ALA A 1 98 ? 4.886 -1.706 2.897 1.00 97.38 98 ALA A O 1
ATOM 767 N N . TYR A 1 99 ? 4.288 -3.490 1.665 1.00 95.94 99 TYR A N 1
ATOM 768 C CA . TYR A 1 99 ? 5.645 -3.941 1.378 1.00 95.94 99 TYR A CA 1
ATOM 769 C C . TYR A 1 99 ? 5.926 -4.096 -0.116 1.00 95.94 99 TYR A C 1
ATOM 771 O O . TYR A 1 99 ? 5.173 -4.759 -0.833 1.00 95.94 99 TYR A O 1
ATOM 779 N N . HIS A 1 100 ? 7.055 -3.554 -0.578 1.00 94.06 100 HIS A N 1
ATOM 780 C CA . HIS A 1 100 ? 7.597 -3.812 -1.911 1.00 94.06 100 HIS A CA 1
ATOM 781 C C . HIS A 1 100 ? 8.912 -4.611 -1.837 1.00 94.06 100 HIS A C 1
ATOM 783 O O . HIS A 1 100 ? 9.896 -4.102 -1.285 1.00 94.06 100 HIS A O 1
ATOM 789 N N . PRO A 1 101 ? 9.008 -5.804 -2.460 1.00 91.94 101 PRO A N 1
ATOM 790 C CA . PRO A 1 101 ? 10.198 -6.659 -2.363 1.00 91.94 101 PRO A CA 1
ATOM 791 C C . PRO A 1 101 ? 11.505 -6.010 -2.818 1.00 91.94 101 PRO A C 1
ATOM 793 O O . PRO A 1 101 ? 12.550 -6.281 -2.242 1.00 91.94 101 PRO A O 1
ATOM 796 N N . ASN A 1 102 ? 11.445 -5.107 -3.798 1.00 89.94 102 ASN A N 1
ATOM 797 C CA . ASN A 1 102 ? 12.636 -4.450 -4.349 1.00 89.94 102 ASN A CA 1
ATOM 798 C C . ASN A 1 102 ? 12.860 -3.019 -3.824 1.00 89.94 102 ASN A C 1
ATOM 800 O O . ASN A 1 102 ? 13.693 -2.294 -4.356 1.00 89.94 102 ASN A O 1
ATOM 804 N N . GLY A 1 103 ? 12.100 -2.572 -2.816 1.00 90.25 103 GLY A N 1
ATOM 805 C CA . GLY A 1 103 ? 12.343 -1.266 -2.187 1.00 90.25 103 GLY A CA 1
ATOM 806 C C . GLY A 1 103 ? 11.863 -0.043 -2.987 1.00 90.25 103 GLY A C 1
ATOM 807 O O . GLY A 1 103 ? 12.296 1.084 -2.734 1.00 90.25 103 GLY A O 1
ATOM 808 N N . TYR A 1 104 ? 10.968 -0.236 -3.956 1.00 90.38 104 TYR A N 1
ATOM 809 C CA . TYR A 1 104 ? 10.369 0.845 -4.744 1.00 90.38 104 TYR A CA 1
ATOM 810 C C . TYR A 1 104 ? 9.045 1.342 -4.173 1.00 90.38 104 TYR A C 1
ATOM 812 O O . TYR A 1 104 ? 8.262 1.936 -4.909 1.00 90.38 104 TYR A O 1
ATOM 820 N N . LEU A 1 105 ? 8.775 1.131 -2.884 1.00 92.94 105 LEU A N 1
ATOM 821 C CA . LEU A 1 105 ? 7.583 1.710 -2.285 1.00 92.94 105 LEU A CA 1
ATOM 822 C C . LEU A 1 105 ? 7.644 3.246 -2.372 1.00 92.94 105 LEU A C 1
ATOM 824 O O . LEU A 1 105 ? 8.727 3.830 -2.262 1.00 92.94 105 LEU A O 1
ATOM 828 N N . ASP A 1 106 ? 6.500 3.869 -2.649 1.00 92.31 106 ASP A N 1
ATOM 829 C CA . ASP A 1 106 ? 6.327 5.325 -2.734 1.00 92.31 106 ASP A CA 1
ATOM 830 C C . ASP A 1 106 ? 5.604 5.866 -1.505 1.00 92.31 106 ASP A C 1
ATOM 832 O O . ASP A 1 106 ? 6.104 6.753 -0.823 1.00 92.31 106 ASP A O 1
ATOM 836 N N . GLU A 1 107 ? 4.455 5.275 -1.186 1.00 94.94 107 GLU A N 1
ATOM 837 C CA . GLU A 1 107 ? 3.623 5.649 -0.045 1.00 94.94 107 GLU A CA 1
ATOM 838 C C . GLU A 1 107 ? 2.730 4.484 0.384 1.00 94.94 107 GLU A C 1
ATOM 840 O O . GLU A 1 107 ? 2.415 3.582 -0.405 1.00 94.94 107 GLU A O 1
ATOM 845 N N . TYR A 1 108 ? 2.294 4.529 1.639 1.00 97.38 108 TYR A N 1
ATOM 846 C CA . TYR A 1 108 ? 1.162 3.749 2.118 1.00 97.38 108 TYR A CA 1
ATOM 847 C C . TYR A 1 108 ? 0.290 4.594 3.044 1.00 97.38 108 TYR A C 1
ATOM 849 O O . TYR A 1 108 ? 0.772 5.509 3.711 1.00 97.38 108 TYR A O 1
ATOM 857 N N . GLY A 1 109 ? -0.991 4.249 3.114 1.00 97.81 109 GLY A N 1
ATOM 858 C CA . GLY A 1 109 ? -1.932 4.869 4.038 1.00 97.81 109 GLY A CA 1
ATOM 859 C C . GLY A 1 109 ? -2.984 3.878 4.506 1.00 97.81 109 GLY A C 1
ATOM 860 O O . GLY A 1 109 ? -3.459 3.040 3.737 1.00 97.81 109 GLY A O 1
ATOM 861 N N . LEU A 1 110 ? -3.314 3.960 5.791 1.00 98.50 110 LEU A N 1
ATOM 862 C CA . LEU A 1 110 ? -4.404 3.238 6.426 1.00 98.50 110 LEU A CA 1
ATOM 863 C C . LEU A 1 110 ? -5.479 4.246 6.821 1.00 98.50 110 LEU A C 1
ATOM 865 O O . LEU A 1 110 ? -5.289 5.042 7.740 1.00 98.50 110 LEU A O 1
ATOM 869 N N . ASP A 1 111 ? -6.624 4.160 6.163 1.00 98.19 111 ASP A N 1
ATOM 870 C CA . ASP A 1 111 ? -7.785 5.004 6.418 1.00 98.19 111 ASP A CA 1
ATOM 871 C C . ASP A 1 111 ? -9.045 4.164 6.634 1.00 98.19 111 ASP A C 1
ATOM 873 O O . ASP A 1 111 ? -9.036 2.928 6.550 1.00 98.19 111 ASP A O 1
ATOM 877 N N . CYS A 1 112 ? -10.149 4.827 6.967 1.00 97.69 112 CYS A N 1
ATOM 878 C CA . CYS A 1 112 ? -11.446 4.183 6.943 1.00 97.69 112 CYS A CA 1
ATOM 879 C C . CYS A 1 112 ? -12.547 5.037 6.329 1.00 97.69 112 CYS A C 1
ATOM 881 O O . CYS A 1 112 ? -12.501 6.265 6.258 1.00 97.69 112 CYS A O 1
ATOM 883 N N . TYR A 1 113 ? -13.585 4.327 5.909 1.00 97.69 113 TYR A N 1
ATOM 884 C CA . TYR A 1 113 ? -14.856 4.871 5.466 1.00 97.69 113 TYR A CA 1
ATOM 885 C C . TYR A 1 113 ? -15.976 4.167 6.215 1.00 97.69 113 TYR A C 1
ATOM 887 O O . TYR A 1 113 ? -15.832 3.003 6.584 1.00 97.69 113 TYR A O 1
ATOM 895 N N . TRP A 1 114 ? -17.109 4.832 6.389 1.00 96.94 114 TRP A N 1
ATOM 896 C CA . TRP A 1 114 ? -18.278 4.244 7.036 1.00 96.94 114 TRP A CA 1
ATOM 897 C C . TRP A 1 114 ? -19.564 4.524 6.268 1.00 96.94 114 TRP A C 1
ATOM 899 O O . TRP A 1 114 ? -19.667 5.480 5.488 1.00 96.94 114 TRP A O 1
ATOM 909 N N . GLY A 1 115 ? -20.556 3.657 6.474 1.00 95.19 115 GLY A N 1
ATOM 910 C CA . GLY A 1 115 ? -21.854 3.738 5.810 1.00 95.19 115 GLY A CA 1
ATOM 911 C C . GLY A 1 115 ? -21.719 3.843 4.288 1.00 95.19 115 GLY A C 1
ATOM 912 O O . GLY A 1 115 ? -21.052 3.035 3.646 1.00 95.19 115 GLY A O 1
ATOM 913 N N . PHE A 1 116 ? -22.343 4.865 3.698 1.00 95.25 116 PHE A N 1
ATOM 914 C CA . PHE A 1 116 ? -22.294 5.126 2.256 1.00 95.25 116 PHE A CA 1
ATOM 915 C C . PHE A 1 116 ? -21.067 5.962 1.855 1.00 95.25 116 PHE A C 1
ATOM 917 O O . PHE A 1 116 ? -21.216 7.097 1.405 1.00 95.25 116 PHE A O 1
ATOM 924 N N . ASN A 1 117 ? -19.859 5.406 2.017 1.00 94.56 117 ASN A N 1
ATOM 925 C CA . ASN A 1 117 ? -18.580 6.044 1.654 1.00 94.56 117 ASN A CA 1
ATOM 926 C C . ASN A 1 117 ? -18.323 7.397 2.336 1.00 94.56 117 ASN A C 1
ATOM 928 O O . ASN A 1 117 ? -17.706 8.291 1.755 1.00 94.56 117 ASN A O 1
ATOM 932 N N . ARG A 1 118 ? -18.776 7.562 3.579 1.00 96.25 118 ARG A N 1
ATOM 933 C CA . ARG A 1 118 ? -18.432 8.751 4.361 1.00 96.25 118 ARG A CA 1
ATOM 934 C C . ARG A 1 118 ? -17.002 8.602 4.883 1.00 96.25 118 ARG A C 1
ATOM 936 O O . ARG A 1 118 ? -16.664 7.507 5.335 1.00 96.25 118 ARG A O 1
ATOM 943 N N . PRO A 1 119 ? -16.159 9.645 4.809 1.00 95.81 119 PRO A N 1
ATOM 944 C CA . PRO A 1 119 ? -14.798 9.569 5.323 1.00 95.81 119 PRO A CA 1
ATOM 945 C C . PRO A 1 119 ? -14.836 9.324 6.835 1.00 95.81 119 PRO A C 1
ATOM 947 O O . PRO A 1 119 ? -15.551 10.009 7.568 1.00 95.81 119 PRO A O 1
ATOM 950 N N . GLY A 1 120 ? -14.107 8.304 7.279 1.00 95.50 120 GLY A N 1
ATOM 951 C CA . GLY A 1 120 ? -13.954 7.945 8.687 1.00 95.50 120 GLY A CA 1
ATOM 952 C C . GLY A 1 120 ? -12.642 8.419 9.302 1.00 95.50 120 GLY A C 1
ATOM 953 O O . GLY A 1 120 ? -12.523 8.357 10.517 1.00 95.50 120 GLY A O 1
ATOM 954 N N . GLY A 1 121 ? -11.711 8.917 8.483 1.00 96.50 121 GLY A N 1
ATOM 955 C CA . GLY A 1 121 ? -10.418 9.457 8.901 1.00 96.50 121 GLY A CA 1
ATOM 956 C C . GLY A 1 121 ? -9.238 8.559 8.532 1.00 96.50 121 GLY A C 1
ATOM 957 O O . GLY A 1 121 ? -9.408 7.407 8.130 1.00 96.50 121 GLY A O 1
ATOM 958 N N . GLU A 1 122 ? -8.037 9.108 8.669 1.00 97.81 122 GLU A N 1
ATOM 959 C CA . GLU A 1 122 ? -6.763 8.417 8.486 1.00 97.81 122 GLU A CA 1
ATOM 960 C C . GLU A 1 122 ? -6.188 7.990 9.844 1.00 97.81 122 GLU A C 1
ATOM 962 O O . GLU A 1 122 ? -6.234 8.740 10.820 1.00 97.81 122 GLU A O 1
ATOM 967 N N . PHE A 1 123 ? -5.650 6.775 9.922 1.00 97.88 123 PHE A N 1
ATOM 968 C CA . PHE A 1 123 ? -4.972 6.260 11.115 1.00 97.88 123 PHE A CA 1
ATOM 969 C C . PHE A 1 123 ? -3.471 6.511 11.058 1.00 97.88 123 PHE A C 1
ATOM 971 O O . PHE A 1 123 ? -2.862 6.892 12.058 1.00 97.88 123 PHE A O 1
ATOM 978 N N . VAL A 1 124 ? -2.875 6.238 9.900 1.00 96.88 124 VAL A N 1
ATOM 979 C CA . VAL A 1 124 ? -1.446 6.391 9.649 1.00 96.88 124 VAL A CA 1
ATOM 980 C C . VAL A 1 124 ? -1.210 6.472 8.150 1.00 96.88 124 VAL A C 1
ATOM 982 O O . VAL A 1 124 ? -1.832 5.745 7.376 1.00 96.88 124 VAL A O 1
ATOM 985 N N . SER A 1 125 ? -0.264 7.308 7.763 1.00 96.31 125 SER A N 1
ATOM 986 C CA . SER A 1 125 ? 0.326 7.339 6.438 1.00 96.31 125 SER A CA 1
ATOM 987 C C . SER A 1 125 ? 1.822 7.552 6.570 1.00 96.31 125 SER A C 1
ATOM 989 O O . SER A 1 125 ? 2.308 8.132 7.545 1.00 96.31 125 SER A O 1
ATOM 991 N N . ASP A 1 126 ? 2.559 7.042 5.597 1.00 94.50 126 ASP A N 1
ATOM 992 C CA . ASP A 1 126 ? 3.976 7.322 5.466 1.00 94.50 126 ASP A CA 1
ATOM 993 C C . ASP A 1 126 ? 4.347 7.339 3.989 1.00 94.50 126 ASP A C 1
ATOM 995 O O . ASP A 1 126 ? 3.684 6.729 3.142 1.00 94.50 126 ASP A O 1
ATOM 999 N N . HIS A 1 127 ? 5.432 8.031 3.689 1.00 92.69 127 HIS A N 1
ATOM 1000 C CA . HIS A 1 127 ? 5.932 8.172 2.337 1.00 92.69 127 HIS A CA 1
ATOM 1001 C C . HIS A 1 127 ? 7.430 7.955 2.310 1.00 92.69 127 HIS A C 1
ATOM 1003 O O . HIS A 1 127 ? 8.147 8.076 3.302 1.00 92.69 127 HIS A O 1
ATOM 1009 N N . TYR A 1 128 ? 7.897 7.653 1.116 1.00 89.56 128 TYR A N 1
ATOM 1010 C CA . TYR A 1 128 ? 9.287 7.452 0.829 1.00 89.56 128 TYR A CA 1
ATOM 1011 C C . TYR A 1 128 ? 10.136 8.642 1.322 1.00 89.56 128 TYR A C 1
ATOM 1013 O O . TYR A 1 128 ? 9.984 9.759 0.811 1.00 89.56 128 TYR A O 1
ATOM 1021 N N . PRO A 1 129 ? 11.054 8.437 2.289 1.00 79.75 129 PRO A N 1
ATOM 1022 C CA . PRO A 1 129 ? 11.895 9.513 2.786 1.00 79.75 129 PRO A CA 1
ATOM 1023 C C . PRO A 1 129 ? 12.908 9.903 1.699 1.00 79.75 129 PRO A C 1
ATOM 1025 O O . PRO A 1 129 ? 13.547 9.044 1.101 1.00 79.75 129 PRO A O 1
ATOM 1028 N N . SER A 1 130 ? 13.005 11.209 1.432 1.00 69.25 130 SER A N 1
ATOM 1029 C CA . SER A 1 130 ? 13.858 11.913 0.450 1.00 69.25 130 SER A CA 1
ATOM 1030 C C . SER A 1 130 ? 15.069 11.138 -0.143 1.00 69.25 130 SER A C 1
ATOM 1032 O O . SER A 1 130 ? 15.811 10.486 0.589 1.00 69.25 130 SER A O 1
ATOM 1034 N N . PRO A 1 131 ? 15.362 11.261 -1.460 1.00 62.41 131 PRO A N 1
ATOM 1035 C CA . PRO A 1 131 ? 16.226 10.348 -2.223 1.00 62.41 131 PRO A CA 1
ATOM 1036 C C . PRO A 1 131 ? 17.752 10.491 -2.016 1.00 62.41 131 PRO A C 1
ATOM 1038 O O . PRO A 1 131 ? 18.508 10.417 -2.983 1.00 62.41 131 PRO A O 1
ATOM 1041 N N . SER A 1 132 ? 18.244 10.699 -0.794 1.00 57.91 132 SER A N 1
ATOM 1042 C CA . SER A 1 132 ? 19.629 11.140 -0.577 1.00 57.91 132 SER A CA 1
ATOM 1043 C C . SER A 1 132 ? 20.747 10.160 -0.985 1.00 57.91 132 SER A C 1
ATOM 1045 O O . SER A 1 132 ? 21.874 10.630 -1.083 1.00 57.91 132 SER A O 1
ATOM 1047 N N . GLU A 1 133 ? 20.499 8.874 -1.298 1.00 50.75 133 GLU A N 1
ATOM 1048 C CA . GLU A 1 133 ? 21.546 7.947 -1.799 1.00 50.75 133 GLU A CA 1
ATOM 1049 C C . GLU A 1 133 ? 21.043 6.864 -2.785 1.00 50.75 133 GLU A C 1
ATOM 1051 O O . GLU A 1 133 ? 20.065 6.199 -2.471 1.00 50.75 133 GLU A O 1
ATOM 1056 N N . PRO A 1 134 ? 21.684 6.612 -3.950 1.00 57.50 134 PRO A N 1
ATOM 1057 C CA . PRO A 1 134 ? 21.169 5.674 -4.957 1.00 57.50 134 PRO A CA 1
ATOM 1058 C C . PRO A 1 134 ? 21.370 4.163 -4.690 1.00 57.50 134 PRO A C 1
ATOM 1060 O O . PRO A 1 134 ? 22.466 3.758 -4.301 1.00 57.50 134 PRO A O 1
ATOM 1063 N N . PRO A 1 135 ? 20.394 3.321 -5.103 1.00 57.66 135 PRO A N 1
ATOM 1064 C CA . PRO A 1 135 ? 18.977 3.660 -5.173 1.00 57.66 135 PRO A CA 1
ATOM 1065 C C . PRO A 1 135 ? 18.441 3.713 -3.738 1.00 57.66 135 PRO A C 1
ATOM 1067 O O . PRO A 1 135 ? 18.659 2.758 -2.990 1.00 57.66 135 PRO A O 1
ATOM 1070 N N . PRO A 1 136 ? 17.742 4.782 -3.324 1.00 72.56 136 PRO A N 1
ATOM 1071 C CA . PRO A 1 136 ? 17.287 4.846 -1.953 1.00 72.56 136 PRO A CA 1
ATOM 1072 C C . PRO A 1 136 ? 16.099 3.873 -1.892 1.00 72.56 136 PRO A C 1
ATOM 1074 O O . PRO A 1 136 ? 15.109 3.984 -2.621 1.00 72.56 136 PRO 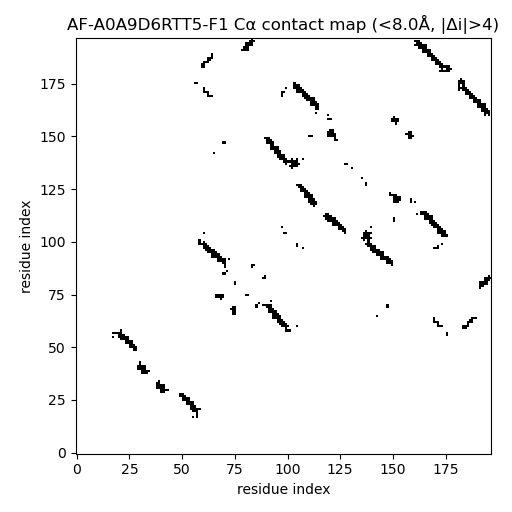A O 1
ATOM 1077 N N . MET A 1 137 ? 16.313 2.764 -1.189 1.00 84.56 137 MET A N 1
ATOM 1078 C CA . MET A 1 137 ? 15.395 1.630 -1.134 1.00 84.56 137 MET A CA 1
ATOM 1079 C C . MET A 1 137 ? 14.500 1.807 0.078 1.00 84.56 137 MET A C 1
ATOM 1081 O O . MET A 1 137 ? 14.978 1.899 1.207 1.00 84.56 137 MET A O 1
ATOM 1085 N N . TRP A 1 138 ? 13.196 1.812 -0.151 1.00 90.88 138 TRP A N 1
ATOM 1086 C CA . TRP A 1 138 ? 12.208 1.776 0.908 1.00 90.88 138 TRP A CA 1
ATOM 1087 C C . TRP A 1 138 ? 11.252 0.633 0.635 1.00 90.88 138 TRP A C 1
ATOM 1089 O O . TRP A 1 138 ? 10.486 0.637 -0.328 1.00 90.88 138 TRP A O 1
ATOM 1099 N N . HIS A 1 139 ? 11.362 -0.394 1.465 1.00 92.69 139 HIS A N 1
ATOM 1100 C CA . HIS A 1 139 ? 10.506 -1.561 1.355 1.00 92.69 139 HIS A CA 1
ATOM 1101 C C . HIS A 1 139 ? 9.124 -1.313 1.953 1.00 92.69 139 HIS A C 1
ATOM 1103 O O . HIS A 1 139 ? 8.171 -1.920 1.486 1.00 92.69 139 HIS A O 1
ATOM 1109 N N . GLY A 1 140 ? 9.022 -0.418 2.938 1.00 93.38 140 GLY A N 1
ATOM 1110 C CA . GLY A 1 140 ? 7.835 -0.252 3.770 1.00 93.38 140 GLY A CA 1
ATOM 1111 C C . GLY A 1 140 ? 7.721 -1.294 4.886 1.00 93.38 140 GLY A C 1
ATOM 1112 O O . GLY A 1 140 ? 8.616 -2.129 5.057 1.00 93.38 140 GLY A O 1
ATOM 1113 N N . PRO A 1 141 ? 6.652 -1.214 5.693 1.00 95.06 141 PRO A N 1
ATOM 1114 C CA . PRO A 1 141 ? 6.432 -2.119 6.812 1.00 95.06 141 PRO A CA 1
ATOM 1115 C C . PRO A 1 141 ? 6.055 -3.537 6.364 1.00 95.06 141 PRO A C 1
ATOM 1117 O O . PRO A 1 141 ? 5.172 -3.733 5.527 1.00 95.06 141 PRO A O 1
ATOM 1120 N N . ASP A 1 142 ? 6.666 -4.529 7.009 1.00 96.50 142 ASP A N 1
ATOM 1121 C CA . ASP A 1 142 ? 6.342 -5.949 6.869 1.00 96.50 142 ASP A CA 1
ATOM 1122 C C . ASP A 1 142 ? 5.923 -6.520 8.232 1.00 96.50 142 ASP A C 1
ATOM 1124 O O . ASP A 1 142 ? 6.709 -6.501 9.180 1.00 96.50 142 ASP A O 1
ATOM 1128 N N . HIS A 1 143 ? 4.668 -6.968 8.353 1.00 97.69 143 HIS A N 1
ATOM 1129 C CA . HIS A 1 143 ? 4.067 -7.452 9.605 1.00 97.69 143 HIS A CA 1
ATOM 1130 C C . HIS A 1 143 ? 4.206 -6.478 10.795 1.00 97.69 143 HIS A C 1
ATOM 11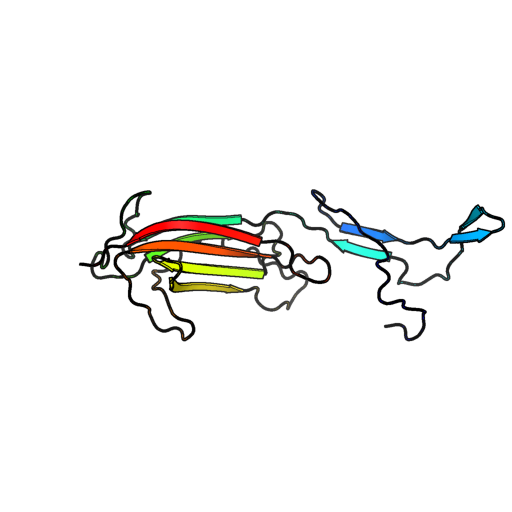32 O O . HIS A 1 143 ? 4.339 -6.892 11.954 1.00 97.69 143 HIS A O 1
ATOM 1138 N N . LEU A 1 144 ? 4.148 -5.168 10.535 1.00 97.31 144 LEU A N 1
ATOM 1139 C CA . LEU A 1 144 ? 4.305 -4.139 11.560 1.00 97.31 144 LEU A CA 1
ATOM 1140 C C . LEU A 1 144 ? 3.039 -4.025 12.410 1.00 97.31 144 LEU A C 1
ATOM 1142 O O . LEU A 1 144 ? 1.953 -3.758 11.898 1.00 97.31 144 LEU A O 1
ATOM 1146 N N . THR A 1 145 ? 3.198 -4.168 13.726 1.00 98.00 145 THR A N 1
ATOM 1147 C CA . THR A 1 145 ? 2.146 -3.825 14.691 1.00 98.00 145 THR A CA 1
ATOM 1148 C C . THR A 1 145 ? 2.240 -2.343 15.016 1.00 98.00 145 THR A C 1
ATOM 1150 O O . THR A 1 145 ? 3.231 -1.892 15.589 1.00 98.00 145 THR A O 1
ATOM 1153 N N . MET A 1 146 ? 1.207 -1.599 14.645 1.00 97.00 146 MET A N 1
ATOM 1154 C CA . MET A 1 146 ? 1.091 -0.174 14.917 1.00 97.00 146 MET A CA 1
ATOM 1155 C C . MET A 1 146 ? 0.797 0.087 16.402 1.00 97.00 146 MET A C 1
ATOM 1157 O O . MET A 1 146 ? 0.261 -0.787 17.090 1.00 97.00 146 MET A O 1
ATOM 1161 N N . PRO A 1 147 ? 1.110 1.287 16.923 1.00 97.44 147 PRO A N 1
ATOM 1162 C CA . PRO A 1 147 ? 0.597 1.705 18.226 1.00 97.44 147 PRO A CA 1
ATOM 1163 C C . PRO A 1 147 ? -0.945 1.773 18.217 1.00 97.44 147 PRO A C 1
ATOM 1165 O O . PRO A 1 147 ? -1.559 1.662 17.158 1.00 97.44 147 PRO A O 1
ATOM 1168 N N . PRO A 1 148 ? -1.607 1.969 19.371 1.00 97.81 148 PRO A N 1
ATOM 1169 C CA . PRO A 1 148 ? -3.030 2.290 19.391 1.00 97.81 148 PRO A CA 1
ATOM 1170 C C . PRO A 1 148 ? -3.308 3.586 18.616 1.00 97.81 148 PRO A C 1
ATOM 1172 O O . PRO A 1 148 ? -2.784 4.647 18.959 1.00 97.81 148 PRO A O 1
ATOM 1175 N N . LEU A 1 149 ? -4.133 3.496 17.575 1.00 97.50 149 LEU A N 1
ATOM 1176 C CA . LEU A 1 149 ? -4.476 4.597 16.680 1.00 97.50 149 LEU A CA 1
ATOM 1177 C C . LEU A 1 149 ? -5.950 4.981 16.825 1.00 97.50 149 LEU A C 1
ATOM 1179 O O . LEU A 1 149 ? -6.828 4.138 17.018 1.00 97.50 149 LEU A O 1
ATOM 1183 N N . LEU A 1 150 ? -6.207 6.279 16.696 1.00 97.44 150 LEU A N 1
ATOM 1184 C CA . LEU A 1 150 ? -7.534 6.866 16.532 1.00 97.44 150 LEU A CA 1
ATOM 1185 C C . LEU A 1 150 ? -7.614 7.449 15.120 1.00 97.44 150 LEU A C 1
ATOM 1187 O O . LEU A 1 150 ? -6.597 7.975 14.656 1.00 97.44 150 LEU A O 1
ATOM 1191 N N . PRO A 1 151 ? -8.777 7.393 14.456 1.00 96.94 151 PRO A N 1
ATOM 1192 C CA . PRO A 1 151 ? -8.922 8.020 13.154 1.00 96.94 151 PRO A CA 1
ATOM 1193 C C . PRO A 1 151 ? -8.808 9.540 13.288 1.00 96.94 151 PRO A C 1
ATOM 1195 O O . PRO A 1 151 ? -9.311 10.129 14.252 1.00 96.94 151 PRO A O 1
ATOM 1198 N N . ARG A 1 152 ? -8.148 10.179 12.324 1.00 97.69 152 ARG A N 1
ATOM 1199 C CA . ARG A 1 152 ? -7.951 11.629 12.284 1.00 97.69 152 ARG A CA 1
ATOM 1200 C C . ARG A 1 152 ? -8.456 12.228 10.982 1.00 97.69 152 ARG A C 1
ATOM 1202 O O . ARG A 1 152 ? -8.400 11.587 9.937 1.00 97.69 152 ARG A O 1
ATOM 1209 N N . ASP A 1 153 ? -8.952 13.454 11.054 1.00 95.88 153 ASP A N 1
ATOM 1210 C CA . ASP A 1 153 ? -9.295 14.226 9.865 1.00 95.88 153 ASP A CA 1
ATOM 1211 C C . ASP A 1 153 ? -8.041 14.805 9.182 1.00 95.88 153 ASP A C 1
ATOM 1213 O O . ASP A 1 153 ? -6.913 14.647 9.654 1.00 95.88 153 ASP A O 1
ATOM 1217 N N . GLU A 1 154 ? -8.244 15.512 8.070 1.00 92.12 154 GLU A N 1
ATOM 1218 C CA . GLU A 1 154 ? -7.176 16.1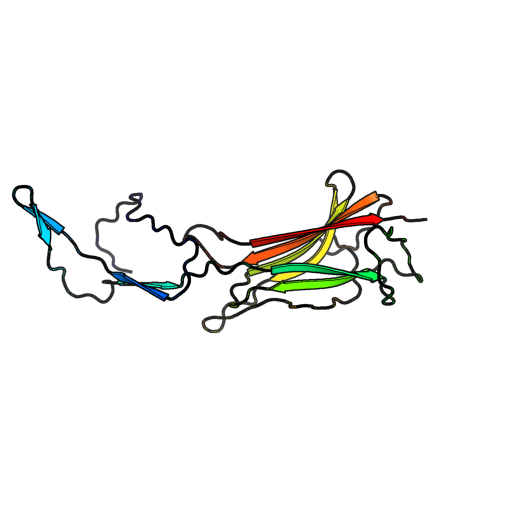68 7.299 1.00 92.12 154 GLU A CA 1
ATOM 1219 C C . GLU A 1 154 ? -6.400 17.246 8.085 1.00 92.12 154 GLU A C 1
ATOM 1221 O O . GLU A 1 154 ? -5.302 17.634 7.691 1.00 92.12 154 GLU A O 1
ATOM 1226 N N . HIS A 1 155 ? -6.942 17.714 9.214 1.00 93.75 155 HIS A N 1
ATOM 1227 C CA . HIS A 1 155 ? -6.311 18.683 10.112 1.00 93.75 155 HIS A CA 1
ATOM 1228 C C . HIS A 1 155 ? -5.641 18.006 11.322 1.00 93.75 155 HIS A C 1
ATOM 1230 O O . HIS A 1 155 ? -5.116 18.687 12.206 1.00 93.75 155 HIS A O 1
ATOM 1236 N N . GLY A 1 156 ? -5.652 16.669 11.383 1.00 93.06 156 GLY A N 1
ATOM 1237 C CA . GLY A 1 156 ? -5.084 15.874 12.468 1.00 93.06 156 GLY A CA 1
ATOM 1238 C C . GLY A 1 156 ? -5.964 15.778 13.719 1.00 93.06 156 GLY A C 1
ATOM 1239 O O . GLY A 1 156 ? -5.519 15.219 14.732 1.00 93.06 156 GLY A O 1
ATOM 1240 N N . ALA A 1 157 ? -7.196 16.293 13.687 1.00 96.19 157 ALA A N 1
ATOM 1241 C CA . ALA A 1 157 ? -8.134 16.194 14.798 1.00 96.19 157 ALA A CA 1
ATOM 1242 C C . ALA A 1 157 ? -8.740 14.788 14.869 1.00 96.19 157 ALA A C 1
ATOM 1244 O O . ALA A 1 157 ? -9.022 14.168 13.849 1.00 96.19 157 ALA A O 1
ATOM 1245 N N . VAL A 1 158 ? -8.935 14.270 16.084 1.00 96.56 158 VAL A N 1
ATOM 1246 C CA . VAL A 1 158 ? -9.526 12.940 16.288 1.00 96.56 158 VAL A CA 1
ATOM 1247 C C . VAL A 1 158 ? -10.985 12.948 15.839 1.00 96.56 158 VAL A C 1
ATOM 1249 O O . VAL A 1 158 ? -11.774 13.770 16.306 1.00 96.56 158 VAL A O 1
ATOM 1252 N N . MET A 1 159 ? -11.343 12.003 14.974 1.00 95.50 159 MET A N 1
ATOM 1253 C CA . MET A 1 159 ? -12.714 11.794 14.525 1.00 95.50 159 MET A CA 1
ATOM 1254 C C . MET A 1 159 ? -13.451 10.852 15.477 1.00 95.50 159 MET A C 1
ATOM 1256 O O . MET A 1 159 ? -12.908 9.845 15.933 1.00 95.50 159 MET A O 1
ATOM 1260 N N . ALA A 1 160 ? -14.705 11.188 15.781 1.00 94.19 160 ALA A N 1
ATOM 1261 C CA . ALA A 1 160 ? -15.576 10.306 16.542 1.00 94.19 160 ALA A CA 1
ATOM 1262 C C . ALA A 1 160 ? -15.982 9.093 15.693 1.00 94.19 160 ALA A C 1
ATOM 1264 O O . ALA A 1 160 ? -16.145 9.185 14.475 1.00 94.19 160 ALA A O 1
ATOM 1265 N N . TRP A 1 161 ? -16.167 7.959 16.359 1.00 96.38 161 TRP A N 1
ATOM 1266 C CA . TRP A 1 161 ? -16.771 6.786 15.747 1.00 96.38 161 TRP A CA 1
ATOM 1267 C C . TRP A 1 161 ? -18.277 6.994 15.559 1.00 96.38 161 TRP A C 1
ATOM 1269 O O . TRP A 1 161 ? -18.909 7.745 16.300 1.00 96.38 161 TRP A O 1
ATOM 1279 N N . GLU A 1 162 ? -18.856 6.250 14.624 1.00 95.88 162 GLU A N 1
ATOM 1280 C CA . GLU A 1 162 ? -20.292 6.150 14.388 1.00 95.88 162 GLU A CA 1
ATOM 1281 C C . GLU A 1 162 ? -20.732 4.689 14.523 1.00 95.88 162 GLU A C 1
ATOM 1283 O O . GLU A 1 162 ? -19.988 3.770 14.178 1.00 95.88 162 GLU A O 1
ATOM 1288 N N . THR A 1 163 ? -21.958 4.444 14.985 1.00 96.44 163 THR A N 1
ATOM 1289 C CA . THR A 1 163 ? -22.518 3.082 14.991 1.00 96.44 163 THR A CA 1
ATOM 1290 C C . THR A 1 163 ? -22.926 2.698 13.566 1.00 96.44 163 THR A C 1
ATOM 1292 O O . THR A 1 163 ? -24.040 2.983 13.121 1.00 96.44 163 THR A O 1
ATOM 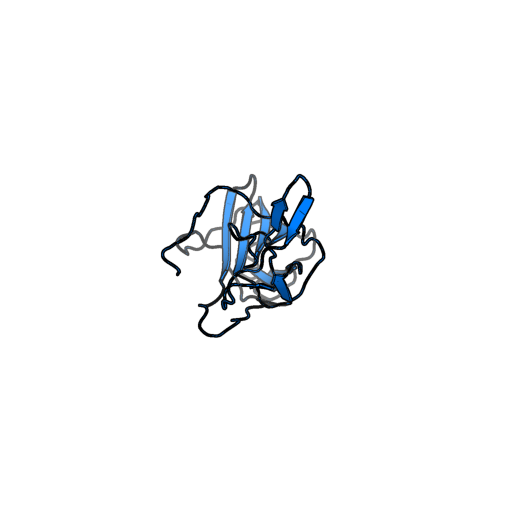1295 N N . CYS A 1 164 ? -22.002 2.104 12.806 1.00 96.69 164 CYS A N 1
ATOM 1296 C CA . CYS A 1 164 ? -22.193 1.762 11.396 1.00 96.69 164 CYS A CA 1
ATOM 1297 C C . CYS A 1 164 ? -21.229 0.661 10.919 1.00 96.69 164 CYS A C 1
ATOM 1299 O O . CYS A 1 164 ? -20.320 0.247 11.633 1.00 96.69 164 CYS A O 1
ATOM 1301 N N . ALA A 1 165 ? -21.403 0.202 9.678 1.00 96.56 165 ALA A N 1
ATOM 1302 C CA . ALA A 1 165 ? -20.403 -0.614 8.997 1.00 96.56 165 ALA A CA 1
ATOM 1303 C C . ALA A 1 165 ? -19.234 0.263 8.526 1.00 96.56 165 ALA A C 1
ATOM 1305 O O . ALA A 1 165 ? -19.448 1.304 7.899 1.00 96.56 165 ALA A O 1
ATOM 1306 N N . TYR A 1 166 ? -18.016 -0.187 8.808 1.00 97.12 166 TYR A N 1
ATOM 1307 C CA . TYR A 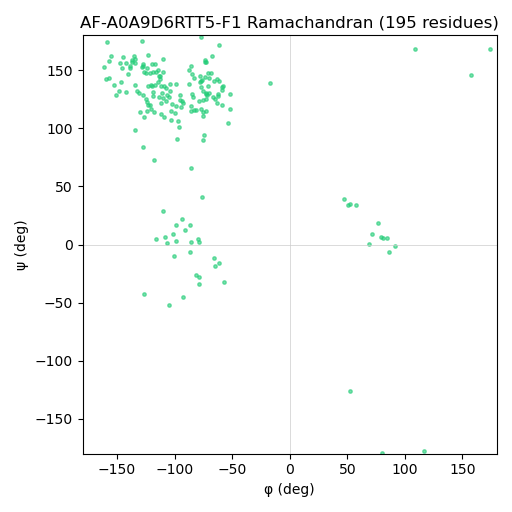1 166 ? -16.752 0.432 8.436 1.00 97.12 166 TYR A CA 1
ATOM 1308 C C . TYR A 1 166 ? -16.005 -0.423 7.419 1.00 97.12 166 TYR A C 1
ATOM 1310 O O . TYR A 1 166 ? -15.972 -1.651 7.504 1.00 97.12 166 TYR A O 1
ATOM 1318 N N . ARG A 1 167 ? -15.352 0.264 6.488 1.00 97.31 167 ARG A N 1
ATOM 1319 C CA . ARG A 1 167 ? -14.322 -0.257 5.599 1.00 97.31 167 ARG A CA 1
ATOM 1320 C C . ARG A 1 167 ? -12.993 0.346 6.031 1.00 97.31 167 ARG A C 1
ATOM 1322 O O . ARG A 1 167 ? -12.787 1.538 5.820 1.00 97.31 167 ARG A O 1
ATOM 1329 N N . PHE A 1 168 ? -12.111 -0.463 6.602 1.00 97.69 168 PHE A N 1
ATOM 1330 C CA . PHE A 1 168 ? -10.706 -0.113 6.791 1.00 97.69 168 PHE A CA 1
ATOM 1331 C C . PHE A 1 168 ? -9.954 -0.432 5.516 1.00 97.69 168 PHE A C 1
ATOM 1333 O O . PHE A 1 168 ? -10.027 -1.555 5.014 1.00 97.69 168 PHE A O 1
ATOM 1340 N N . ARG A 1 169 ? -9.239 0.550 4.995 1.00 98.25 169 ARG A N 1
ATOM 1341 C CA . ARG A 1 169 ? -8.560 0.446 3.718 1.00 98.25 169 ARG A CA 1
ATOM 1342 C C . ARG A 1 169 ? -7.088 0.742 3.914 1.00 98.25 169 ARG A C 1
ATOM 1344 O O . ARG A 1 169 ? -6.722 1.814 4.380 1.00 98.25 169 ARG A O 1
ATOM 1351 N N . LEU A 1 170 ? -6.262 -0.223 3.534 1.00 98.50 170 LEU A N 1
ATOM 1352 C CA . LEU A 1 170 ? -4.825 -0.048 3.398 1.00 98.50 170 LEU A CA 1
ATOM 1353 C C . LEU A 1 170 ? -4.512 0.069 1.912 1.00 98.50 170 LEU A C 1
ATOM 1355 O O . LEU A 1 170 ? -4.709 -0.895 1.171 1.00 98.50 170 LEU A O 1
ATOM 1359 N N . TYR A 1 171 ? -4.028 1.226 1.482 1.00 97.81 171 TYR A N 1
ATOM 1360 C CA . TYR A 1 171 ? -3.554 1.427 0.119 1.00 97.81 171 TYR A CA 1
ATOM 1361 C C . TYR A 1 171 ? -2.039 1.594 0.105 1.00 97.81 171 TYR A C 1
ATOM 1363 O O . TYR A 1 171 ? -1.435 2.091 1.057 1.00 97.81 171 TYR A O 1
ATOM 1371 N N . VAL A 1 172 ? -1.429 1.146 -0.985 1.00 97.19 172 VAL A N 1
ATOM 1372 C CA . VAL A 1 172 ? 0.019 1.084 -1.150 1.00 97.19 172 VAL A CA 1
ATOM 1373 C C . VAL A 1 172 ? 0.358 1.449 -2.591 1.00 97.19 172 VAL A C 1
ATOM 1375 O O . VAL A 1 172 ? -0.245 0.910 -3.523 1.00 97.19 172 VAL A O 1
ATOM 1378 N N . ARG A 1 173 ? 1.321 2.349 -2.796 1.00 94.38 173 ARG A N 1
ATOM 1379 C CA . ARG A 1 173 ? 1.786 2.765 -4.129 1.00 94.38 173 ARG A CA 1
ATOM 1380 C C . ARG A 1 173 ? 3.279 2.568 -4.287 1.00 94.38 173 ARG A C 1
ATOM 1382 O O . ARG A 1 173 ? 4.029 2.624 -3.316 1.00 94.38 173 ARG A O 1
ATOM 1389 N N . VAL A 1 174 ? 3.707 2.347 -5.524 1.00 92.44 174 VAL A N 1
ATOM 1390 C CA . VAL A 1 174 ? 5.122 2.164 -5.855 1.00 92.44 174 VAL A CA 1
ATOM 1391 C C 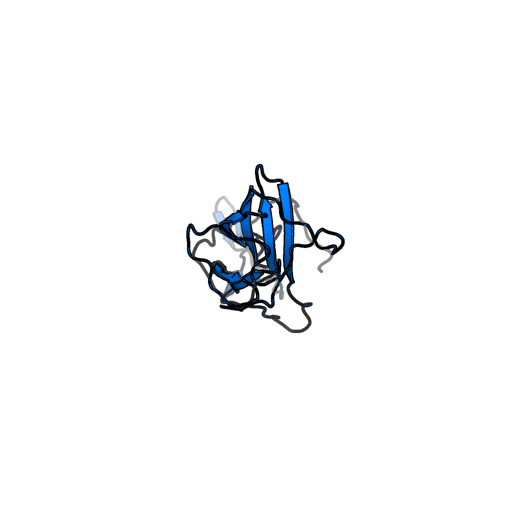. VAL A 1 174 ? 5.604 3.229 -6.827 1.00 92.44 174 VAL A C 1
ATOM 1393 O O . VAL A 1 174 ? 4.842 3.759 -7.631 1.00 92.44 174 VAL A O 1
ATOM 1396 N N . ARG A 1 175 ? 6.912 3.477 -6.799 1.00 89.75 175 ARG A N 1
ATOM 1397 C CA . ARG A 1 175 ? 7.609 4.469 -7.626 1.00 89.75 175 ARG A CA 1
ATOM 1398 C C . ARG A 1 175 ? 7.876 3.997 -9.057 1.00 89.75 175 ARG A C 1
ATOM 1400 O O . ARG A 1 175 ? 8.540 4.700 -9.816 1.00 89.75 175 ARG A O 1
ATOM 1407 N N . THR A 1 176 ? 7.392 2.817 -9.447 1.00 86.50 176 THR A N 1
ATOM 1408 C CA . THR A 1 176 ? 7.489 2.322 -10.827 1.00 86.50 176 THR A CA 1
ATOM 1409 C C . THR A 1 176 ? 6.672 3.213 -11.761 1.00 86.50 176 THR A C 1
ATOM 1411 O O . THR A 1 176 ? 5.472 3.397 -11.545 1.00 86.50 176 THR A O 1
ATOM 1414 N N . THR A 1 177 ? 7.306 3.738 -12.816 1.00 83.81 177 THR A N 1
ATOM 1415 C CA . THR A 1 177 ? 6.674 4.646 -13.789 1.00 83.81 177 THR A CA 1
ATOM 1416 C C . THR A 1 177 ? 6.640 4.060 -15.202 1.00 83.81 177 THR A C 1
ATOM 1418 O O . THR A 1 177 ? 7.493 3.251 -15.567 1.00 83.81 177 THR A O 1
ATO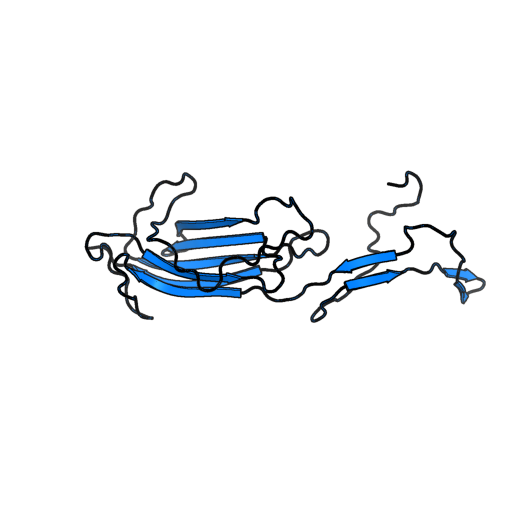M 1421 N N . ASP A 1 178 ? 5.691 4.509 -16.027 1.00 76.94 178 ASP A N 1
ATOM 1422 C CA . ASP A 1 178 ? 5.707 4.327 -17.493 1.00 76.94 178 ASP A CA 1
ATOM 1423 C C . ASP A 1 178 ? 6.402 5.491 -18.232 1.00 76.94 178 ASP A C 1
ATOM 1425 O O . ASP A 1 178 ? 6.286 5.631 -19.451 1.00 76.94 178 ASP A O 1
ATOM 1429 N N . GLY A 1 179 ? 7.112 6.352 -17.495 1.00 73.06 179 GLY A N 1
ATOM 1430 C CA . GLY A 1 179 ? 7.661 7.611 -17.996 1.00 73.06 179 GLY A CA 1
ATOM 1431 C C . GLY A 1 179 ? 6.693 8.801 -17.945 1.00 73.06 179 GLY A C 1
ATOM 1432 O O . GLY A 1 179 ? 7.136 9.921 -18.193 1.00 73.06 179 GLY A O 1
ATOM 1433 N N . TYR A 1 180 ? 5.420 8.594 -17.584 1.00 74.69 180 TYR A N 1
ATOM 1434 C CA . TYR A 1 180 ? 4.413 9.651 -17.419 1.00 74.69 180 TYR A CA 1
ATOM 1435 C C . TYR A 1 180 ? 3.713 9.610 -16.054 1.00 74.69 180 TYR A C 1
ATOM 1437 O O . TYR A 1 180 ? 3.519 10.658 -15.446 1.00 74.69 180 TYR A O 1
ATOM 1445 N N . ASN A 1 181 ? 3.351 8.423 -15.565 1.00 77.50 181 ASN A N 1
ATOM 1446 C CA . ASN A 1 181 ? 2.610 8.206 -14.324 1.00 77.50 181 ASN A CA 1
ATOM 1447 C C . ASN A 1 181 ? 3.226 7.067 -13.505 1.00 77.50 181 ASN A C 1
ATOM 1449 O O . ASN A 1 181 ? 3.939 6.221 -14.044 1.00 77.50 181 ASN A O 1
ATOM 1453 N N . TYR A 1 182 ? 2.897 7.008 -12.212 1.00 84.56 182 TYR A N 1
ATOM 1454 C CA . TYR A 1 182 ? 3.078 5.793 -11.417 1.00 84.56 182 TYR A CA 1
ATOM 1455 C C . TYR A 1 182 ? 2.027 4.759 -11.818 1.00 84.56 182 TYR A C 1
ATOM 1457 O O . TYR A 1 182 ? 0.840 5.077 -11.902 1.00 84.56 182 TYR A O 1
ATOM 1465 N N . ILE A 1 183 ? 2.463 3.531 -12.094 1.00 83.38 183 ILE A N 1
ATOM 1466 C CA . ILE A 1 183 ? 1.630 2.532 -12.787 1.00 83.38 183 ILE A CA 1
ATOM 1467 C C . ILE A 1 183 ? 1.304 1.290 -11.959 1.00 83.38 183 ILE A C 1
ATOM 1469 O O . ILE A 1 183 ? 0.707 0.352 -12.483 1.00 83.38 183 ILE A O 1
ATOM 1473 N N . ASN A 1 184 ? 1.693 1.247 -10.685 1.00 86.81 184 ASN A N 1
ATOM 1474 C CA . ASN A 1 184 ? 1.486 0.061 -9.864 1.00 86.81 184 ASN A CA 1
ATOM 1475 C C . ASN A 1 184 ? 1.189 0.428 -8.398 1.00 86.81 184 ASN A C 1
ATOM 1477 O O . ASN A 1 184 ? 1.582 1.482 -7.892 1.00 86.81 184 ASN A O 1
ATOM 1481 N N . GLY A 1 185 ? 0.439 -0.442 -7.734 1.00 93.12 185 GLY A N 1
ATOM 1482 C CA . GLY A 1 185 ? -0.085 -0.253 -6.390 1.00 93.12 185 GLY A CA 1
ATOM 1483 C C . GLY A 1 185 ? -1.030 -1.391 -6.015 1.00 93.12 185 GLY A C 1
ATOM 1484 O O . GLY A 1 185 ? -1.436 -2.182 -6.867 1.00 93.12 185 GLY A O 1
ATOM 1485 N N . ALA A 1 186 ? -1.383 -1.475 -4.739 1.00 96.06 186 ALA A N 1
ATOM 1486 C CA . ALA A 1 186 ? -2.355 -2.436 -4.240 1.00 96.06 186 ALA A CA 1
ATOM 1487 C C . ALA A 1 186 ? -3.220 -1.804 -3.154 1.00 96.06 186 ALA A C 1
ATOM 1489 O O . ALA A 1 186 ? -2.825 -0.845 -2.490 1.00 96.06 186 ALA A O 1
ATOM 1490 N N . GLU A 1 187 ? -4.406 -2.368 -2.970 1.00 97.12 187 GLU A N 1
ATOM 1491 C CA . GLU A 1 187 ? -5.335 -1.971 -1.925 1.00 97.12 187 GLU A CA 1
ATOM 1492 C C . GLU A 1 187 ? -5.892 -3.223 -1.248 1.00 97.12 187 GLU A C 1
ATOM 1494 O O . GLU A 1 187 ? -6.255 -4.194 -1.916 1.00 97.12 187 GLU A O 1
ATOM 1499 N N . PHE A 1 188 ? -5.982 -3.185 0.077 1.00 98.06 188 PHE A N 1
ATOM 1500 C CA . PHE A 1 188 ? -6.666 -4.182 0.887 1.00 98.06 188 PHE A CA 1
ATOM 1501 C C . PHE A 1 188 ? -7.797 -3.519 1.667 1.00 98.06 188 PHE A C 1
ATOM 1503 O O . PHE A 1 188 ? -7.609 -2.455 2.254 1.00 98.06 188 PHE A O 1
ATOM 1510 N N . ASN A 1 189 ? -8.960 -4.171 1.709 1.00 97.44 189 ASN A N 1
ATOM 1511 C CA . ASN A 1 189 ? -10.139 -3.675 2.411 1.00 97.44 189 ASN A CA 1
ATOM 1512 C C . ASN A 1 189 ? -10.616 -4.700 3.446 1.00 97.44 189 ASN A C 1
ATOM 1514 O O . ASN A 1 189 ? -10.985 -5.816 3.083 1.00 97.44 189 ASN A O 1
ATOM 1518 N N . GLY A 1 190 ? -10.642 -4.303 4.719 1.00 95.44 190 GLY A N 1
ATOM 1519 C CA . GLY A 1 190 ? -11.269 -5.043 5.814 1.00 95.44 190 GLY A CA 1
ATOM 1520 C C . GLY A 1 190 ? -12.600 -4.405 6.207 1.00 95.44 190 GLY A C 1
ATOM 1521 O O . GLY A 1 190 ? -12.697 -3.181 6.286 1.00 95.44 190 GLY A O 1
ATOM 1522 N N . TYR A 1 191 ? -13.623 -5.217 6.467 1.00 95.69 191 TYR A N 1
ATOM 1523 C CA . TYR A 1 191 ? -14.971 -4.737 6.778 1.00 95.69 191 TYR A CA 1
ATOM 1524 C C . TYR A 1 191 ? -15.399 -5.180 8.171 1.00 95.69 191 TYR A C 1
ATOM 1526 O O . TYR A 1 191 ? -15.357 -6.368 8.479 1.00 95.69 191 TYR A O 1
ATOM 1534 N N . PHE A 1 192 ? -15.836 -4.229 8.993 1.00 96.06 192 PHE A N 1
ATOM 1535 C CA . PHE A 1 192 ? -16.287 -4.488 10.359 1.00 96.06 192 PHE A CA 1
ATOM 1536 C C . PHE A 1 192 ? -17.508 -3.638 10.684 1.00 96.06 192 PHE A C 1
ATOM 1538 O O . PHE A 1 192 ? -17.618 -2.498 10.242 1.00 96.06 192 PHE A O 1
ATOM 1545 N N . SER A 1 193 ? -18.409 -4.163 11.506 1.00 96.31 193 SER A N 1
ATOM 1546 C CA . SER A 1 193 ? -19.447 -3.345 12.133 1.00 96.31 193 SER A CA 1
ATOM 1547 C C . SER A 1 193 ? -18.879 -2.708 13.394 1.00 96.31 193 SER A C 1
ATOM 1549 O O . SER A 1 193 ? -18.317 -3.418 14.221 1.00 96.31 193 SER A O 1
ATOM 1551 N N . VAL A 1 194 ? -19.036 -1.398 13.557 1.00 96.56 194 VAL A N 1
ATOM 1552 C CA . VAL A 1 194 ? -18.682 -0.675 14.783 1.00 96.56 194 VAL A CA 1
ATOM 1553 C C . VAL A 1 194 ? -19.964 -0.350 15.543 1.00 96.56 194 VAL A C 1
ATOM 1555 O O . VAL A 1 194 ? -20.936 0.128 14.957 1.00 96.56 194 VAL A O 1
ATOM 1558 N N . ALA A 1 195 ? -19.970 -0.625 16.844 1.00 95.75 195 ALA A N 1
ATOM 1559 C CA . ALA A 1 195 ? -21.077 -0.356 17.745 1.00 95.75 195 ALA A CA 1
ATOM 1560 C C . ALA A 1 195 ? -20.612 0.497 18.927 1.00 95.75 195 ALA A C 1
ATOM 1562 O O . ALA A 1 195 ? -19.680 0.127 19.647 1.00 95.75 195 ALA A O 1
ATOM 1563 N N . ILE A 1 196 ? -21.300 1.618 19.125 1.00 91.31 196 ILE A N 1
ATOM 1564 C CA . ILE A 1 196 ? -21.115 2.545 20.243 1.00 91.31 196 ILE A CA 1
ATOM 1565 C C . ILE A 1 196 ? -22.367 2.464 21.132 1.00 91.31 196 ILE A C 1
ATOM 1567 O O . ILE A 1 196 ? -23.465 2.386 20.571 1.00 91.31 196 ILE A O 1
ATOM 1571 N N . PRO A 1 197 ? -22.219 2.423 22.472 1.00 82.94 197 PRO A N 1
ATOM 1572 C CA . PRO A 1 197 ? -23.326 2.417 23.428 1.00 82.94 197 PRO A CA 1
ATOM 1573 C C . PRO A 1 197 ? -24.336 3.554 23.254 1.00 82.94 197 PRO A C 1
ATOM 1575 O O . PRO A 1 197 ? -23.916 4.672 22.877 1.00 82.94 197 PRO A O 1
#

pLDDT: mean 88.14, std 14.12, range [33.84, 98.5]

Mean predicted aligned error: 7.85 Å

Secondary structure (DSSP, 8-state):
--S-S---TT--------TT--EEEEEE--EEEEETTEEEEE-PPP-TTSEEEEEE--PPPEEEEEEEEETTSPBPPTT--EESSBTTB--EEEEEEEE-TTSBEEEEEEEEEETTTEEEEEEEEEE-----SSS--B---SSEEPPPB--B-TTSPBPPP-SEEEEEEEEEEE--BSSSSB--EEEEEEEEEEE--

Foldseek 3Di:
DDPDDDDDPPDPPDDDDQPPHFAKDKDFDWDWDQDPNDTDTDDDPDDPPRIDIDGDDPQAWDWDFPFKAQLVRHTADAARAAEPPDPPDPFMKTFIGGFDPFQQWAKKWKFKAWDPRHGQATFDMDGDPDCPDPNRGHGDDDRDIDHGTAGADPVRHGGDDDQTKMKIKMKTFGPDDPVPDGDHIDMDIDIHGYDYD

Radius of gyration: 24.85 Å; Cα contacts (8 Å, |Δi|>4): 403; chains: 1; bounding box: 53×34×82 Å

Sequence (197 aa):
MNKGGYWTYPDLRAIWNTTGRNGTYVLTYRAYRMDRGVLVPVTLPANEQDHITVVLDNTPVVAQINSVRYSDGVPIAECEAIHLPHSGSQALVFNITAYHPNGYLDEYGLDCYWGFNRPGGEFVSDHYPSPSEPPPMWHGPDHLTMPPLLPRDEHGAVMAWETCAYRFRLYVRVRTTDGYNYINGAEFNGYFSVAIP